Protein 4PYH (pdb70)

Foldseek 3Di:
DPDDFDPVVDKDWWPLDLQEIQIADHAALCVLVVCVVSFAAEEEEAEDPVLCVVNVGDVVRNQVSQVVDPQHHYFYDYFDPQALLSLLVRLLQSLLQVVVCCVVRPTHHYFYYHGSAENRLLNVLLNCVLPVPDFSVRSVVSVCVTDPHDNSVQSSLNSLLCLQQNWDKDKDKDKDADPPFPWKWKAWFRHGNVDTDTFDDPDVPRMTMDIDIDTADKTWMFMQTNNRTHEGPPAAWDDPDPVGDITGMDGDADDCPDPSNVQSVQSSPPGRDDDVVSSVSSVVSSVPHDHGD

GO terms:
  GO:0005982 starch metabolic process (P, IMP)
  GO:0005983 starch catabolic process (P, IDA)
  GO:0019203 carbohydrate phosphatase activity (F, IDA)
  GO:2001066 amylopectin binding (F, IDA)
  GO:0009507 chloroplast (C, IDA)
  GO:0030247 polysaccharide binding (F, IDA)
  GO:0005982 starch metabolic process (P, TAS)
  GO:0009507 chloroplast (C, HDA)
  GO:0009570 chloroplast stroma (C, HDA)
  GO:0005983 starch catabolic process (P, IMP)
  GO:0005515 protein binding (F, IPI)

InterPro domains:
  IPR000340 Dual specificity phosphatase, catalytic domain [PF00782] (150-235)
  IPR000387 Tyrosine-specific protein phosphatases domain [PS50056] (174-232)
  IPR013783 Immunoglobulin-like fold [G3DSA:2.60.40.10] (252-342)
  IPR014756 Immunoglobulin E-set [SSF81296] (256-337)
  IPR020422 Dual specificity protein phosphatase domain [PS50054] (97-254)
  IPR020422 Dual specificity protein phosphatase domain [SM00195] (97-243)
  IPR029021 Protein-tyrosine phosphatase-like [G3DSA:3.90.190.10] (90-370)
  IPR029021 Protein-tyrosine phosphatase-like [SSF52799] (95-239)
  IPR032640 AMP-activated protein kinase, glycogen-binding domain [PF16561] (265-340)
  IPR045204 Laforin-like, dual specificity phosphatase domain [cd14526] (96-243)
  IPR052832 Starch-Associated Glucan Phosphatase [PTHR46642] (12-377)

CATH classification: 3.90.190.10 (+1 more: 2.60.40.10)

Radius of gyration: 20.58 Å; Cα contacts (8 Å, |Δi|>4): 543; chains: 1; bounding box: 43×46×62 Å

Sequence (293 aa):
GSHMYRRHELGMNYNFIRPDLIVGSCLQTPEDVDKKLRKIGVKTIFCLQQDPDLEYFGVDISSSSIQAYAKKYSDIQHIRCCEIRDFDAFDLRMRLPAVVGTLYKAVKRNGGVTYVHSTAGMMGRAPAVALTYMFWVQGYKLMEAHKLLMSKRSCFPKLDAIRNATIDIILTGLKRKTVTLTLKDKGFSSRVEISGLDIGWGQRIPLTLDKGTGFWILKRELPEGQFEYKYIIDGEWTHNEAEPFIGPNKDGHTNNYAKVVDDPTSVDGTTRERLSSSEDPELLEEERSKLIQFLETCSEAE

Secondary structure (DSSP, 8-state):
------GGG---EEEEETTEEEE----STHHHHHHHHTTEEEEEE---HHHHHHHT--HHHHHHHHHT-SS-EEEE----TT-HHHHHHHHHHHHHHHHHHHHHH-SEEEEE-SSSSSHHHHHHHHHHHHTS---HHHHHHHHHHHS-----HHHHHHHHHHHHH---EEEEEEEEE-SS-S-EEEEETTTEEEEEEE-EE-TTT-EEEEEEEEESEEEEEEEEETTEEE--TTS-EE---TTS--EEEEEE-S-TTSHHHHHHHHHTSSS----HHHHHHHHHHHHHSPP--

Organism: Arabidopsis thaliana (NCBI:txid3702)

Nearest PDB structures (foldseek):
  4pyh-assembly1_A  TM=1.003E+00  e=7.373E-64  Arabidopsis thaliana
  3nme-assembly1_B  TM=9.948E-01  e=1.313E-59  Arabidopsis thaliana
  4kyq-assembly1_A  TM=9.523E-01  e=2.044E-18  Arabidopsis thaliana
  4kyr-assembly1_A  TM=9.583E-01  e=1.076E-17  Arabidopsis thaliana
  2nt2-assembly3_C  TM=7.469E-01  e=7.106E-07  Homo sapiens

B-factor: mean 24.51, std 11.03, range [6.22, 71.18]

Solvent-accessible surface area: 14653 Å² total; per-residue (Å²): 73,89,176,80,41,148,32,139,123,22,30,59,73,54,85,3,68,118,52,3,0,0,0,0,1,4,38,56,31,97,9,0,48,102,0,83,176,56,32,2,81,0,0,0,0,0,1,48,76,90,19,4,140,179,65,69,13,83,22,74,39,0,59,63,50,3,170,148,59,127,57,12,59,30,6,66,13,68,0,81,53,141,9,57,35,37,3,8,60,69,0,17,45,0,0,0,18,0,20,26,8,35,128,174,33,30,45,20,3,0,0,2,2,10,20,0,38,14,14,0,0,0,0,0,0,0,12,0,1,3,39,52,44,34,103,0,18,96,0,31,138,52,0,75,86,94,21,78,7,89,11,81,32,80,5,0,37,8,0,2,1,14,28,13,28,33,70,70,136,92,78,24,65,10,47,15,108,30,137,71,45,94,183,2,45,0,0,2,14,22,23,3,84,58,62,113,38,95,10,91,66,18,200,91,86,35,81,17,58,13,124,68,95,0,1,13,12,70,16,70,1,27,1,1,22,79,59,120,105,44,49,11,147,93,25,74,97,81,39,107,67,202,75,50,105,22,15,0,54,10,142,9,56,71,60,89,124,36,126,52,9,77,21,31,127,77,2,57,55,120,51,4,94,24,83,130,126,16,37,61,94,0,53,114,65,0,78,108,16,96,69,30,212

Structure (mmCIF, N/CA/C/O backbone):
data_4PYH
#
_entry.id   4PYH
#
_cell.length_a   33.475
_cell.length_b   77.893
_cell.length_c   117.213
_cell.angle_alpha   90.00
_cell.angle_beta   90.00
_cell.angle_gamma   90.00
#
_symmetry.space_group_name_H-M   'P 21 21 21'
#
loop_
_entity.id
_entity.type
_entity.pdbx_description
1 polymer 'Phosphoglucan phosphatase DSP4, chloroplastic'
2 branched alpha-D-glucopyranose-(1-4)-alpha-D-glucopyranose-(1-4)-alpha-D-glucopyranose-(1-4)-alpha-D-glucopyranose-(1-4)-alpha-D-glucopyranose-(1-4)-alpha-D-glucopyranose
3 non-polymer 'MAGNESIUM ION'
4 non-polymer 'PHOSPHATE ION'
5 non-polymer GLYCEROL
6 water water
#
loop_
_atom_site.group_PDB
_atom_site.id
_atom_site.type_symbol
_atom_site.label_atom_id
_atom_site.label_alt_id
_atom_site.label_comp_id
_atom_site.label_asym_id
_atom_site.label_entity_id
_atom_site.label_seq_id
_atom_site.pdbx_PDB_ins_code
_atom_site.Cartn_x
_atom_site.Cartn_y
_atom_site.Cartn_z
_atom_site.occupancy
_atom_site.B_iso_or_equiv
_atom_site.auth_seq_id
_atom_site.auth_comp_id
_atom_site.auth_asym_id
_atom_site.auth_atom_id
_atom_site.pdbx_PDB_model_num
ATOM 1 N N . GLY A 1 1 ? 20.466 -15.690 -6.285 1.00 50.79 86 GLY A N 1
ATOM 2 C CA . GLY A 1 1 ? 19.569 -16.732 -6.869 1.00 49.12 86 GLY A CA 1
ATOM 3 C C . GLY A 1 1 ? 18.113 -16.449 -6.593 1.00 48.15 86 GLY A C 1
ATOM 4 O O . GLY A 1 1 ? 17.761 -15.438 -5.980 1.00 43.55 86 GLY A O 1
ATOM 5 N N . SER A 1 2 ? 17.259 -17.351 -7.050 1.00 49.03 87 SER A N 1
ATOM 6 C CA . SER A 1 2 ? 15.841 -17.097 -7.052 1.00 50.70 87 SER A CA 1
ATOM 7 C C . SER A 1 2 ? 15.198 -17.379 -5.692 1.00 48.01 87 SER A C 1
ATOM 8 O O . SER A 1 2 ? 14.335 -16.612 -5.258 1.00 50.83 87 SER A O 1
ATOM 11 N N . HIS A 1 3 ? 15.608 -18.457 -5.017 1.00 42.78 88 HIS A N 1
ATOM 12 C CA . HIS A 1 3 ? 14.951 -18.864 -3.769 1.00 39.95 88 HIS A CA 1
ATOM 13 C C . HIS A 1 3 ? 15.995 -19.154 -2.701 1.00 35.48 88 HIS A C 1
ATOM 14 O O . HIS A 1 3 ? 16.480 -20.278 -2.557 1.00 35.14 88 HIS A O 1
ATOM 21 N N . MET A 1 4 ? 16.355 -18.120 -1.967 1.00 29.45 89 MET A N 1
ATOM 22 C CA . MET A 1 4 ? 17.431 -18.218 -0.995 1.00 28.90 89 MET A CA 1
ATOM 23 C C . MET A 1 4 ? 16.953 -18.202 0.449 1.00 25.88 89 MET A C 1
ATOM 24 O O . MET A 1 4 ? 17.734 -18.488 1.354 1.00 26.20 89 MET A O 1
ATOM 29 N N . TYR A 1 5 ? 15.691 -17.863 0.694 1.00 22.32 90 TYR A N 1
ATOM 30 C CA . TYR A 1 5 ? 15.237 -17.773 2.088 1.00 20.72 90 TYR A CA 1
ATOM 31 C C . TYR A 1 5 ? 14.872 -19.151 2.589 1.00 21.93 90 TYR A C 1
ATOM 32 O O . TYR A 1 5 ? 14.124 -19.870 1.934 1.00 22.28 90 TYR A O 1
ATOM 41 N N A ARG A 1 6 ? 15.390 -19.501 3.763 0.50 21.73 91 ARG A N 1
ATOM 42 N N B ARG A 1 6 ? 15.425 -19.528 3.742 0.50 21.90 91 ARG A N 1
ATOM 43 C CA A ARG A 1 6 ? 15.119 -20.794 4.383 0.50 22.95 91 ARG A CA 1
ATOM 44 C CA B ARG A 1 6 ? 15.118 -20.816 4.370 0.50 23.20 91 ARG A CA 1
ATOM 45 C C A ARG A 1 6 ? 14.526 -20.578 5.772 0.50 21.51 91 ARG A C 1
ATOM 46 C C B ARG A 1 6 ? 14.526 -20.580 5.764 0.50 21.65 91 ARG A C 1
ATOM 47 O O A ARG A 1 6 ? 15.240 -20.495 6.756 0.50 21.18 91 ARG A O 1
ATOM 48 O O B ARG A 1 6 ? 15.246 -20.487 6.743 0.50 21.31 91 ARG A O 1
ATOM 63 N N . HIS A 1 7 ? 13.206 -20.486 5.832 1.00 21.27 92 HIS A N 1
ATOM 64 C CA . HIS A 1 7 ? 12.511 -20.153 7.087 1.00 21.03 92 HIS A CA 1
ATOM 65 C C . HIS A 1 7 ? 12.851 -21.153 8.185 1.00 22.23 92 HIS A C 1
ATOM 66 O O . HIS A 1 7 ? 12.975 -20.792 9.357 1.00 21.94 92 HIS A O 1
ATOM 73 N N . GLU A 1 8 ? 12.995 -22.417 7.787 1.00 24.55 93 GLU A N 1
ATOM 74 C CA . GLU A 1 8 ? 13.254 -23.493 8.725 1.00 26.22 93 GLU A CA 1
ATOM 75 C C . GLU A 1 8 ? 14.585 -23.396 9.476 1.00 25.31 93 GLU A C 1
ATOM 76 O O . GLU A 1 8 ? 14.742 -24.054 10.503 1.00 28.44 93 GLU A O 1
ATOM 82 N N . LEU A 1 9 ? 15.523 -22.568 8.996 1.00 24.26 94 LEU A N 1
ATOM 83 C CA . LEU A 1 9 ? 16.784 -22.338 9.680 1.00 24.42 94 LEU A CA 1
ATOM 84 C C . LEU A 1 9 ? 16.689 -21.218 10.722 1.00 22.42 94 LEU A C 1
ATOM 85 O O . LEU A 1 9 ? 17.687 -20.896 11.368 1.00 23.70 94 LEU A O 1
ATOM 90 N N . GLY A 1 10 ? 15.489 -20.659 10.893 1.00 20.68 95 GLY A N 1
ATOM 91 C CA . GLY A 1 10 ? 15.227 -19.674 11.929 1.00 19.77 95 GLY A CA 1
ATOM 92 C C . GLY A 1 10 ? 15.667 -18.256 11.581 1.00 18.73 95 GLY A C 1
ATOM 93 O O . GLY A 1 10 ? 16.291 -18.006 10.533 1.00 18.56 95 GLY A O 1
ATOM 94 N N . MET A 1 11 ? 15.352 -17.338 12.493 1.00 17.42 96 MET A N 1
ATOM 95 C CA . MET A 1 11 ? 15.673 -15.914 12.318 1.00 16.20 96 MET A CA 1
ATOM 96 C C . MET A 1 11 ? 17.165 -15.741 12.092 1.00 16.66 96 MET A C 1
ATOM 97 O O . MET A 1 11 ? 17.991 -16.335 12.780 1.00 17.12 96 MET A O 1
ATOM 102 N N . ASN A 1 12 ? 17.521 -14.978 11.077 1.00 16.26 97 ASN A N 1
ATOM 103 C CA . ASN A 1 12 ? 18.931 -14.729 10.801 1.00 17.07 97 ASN A CA 1
ATOM 104 C C . ASN A 1 12 ? 19.117 -13.251 10.517 1.00 16.00 97 ASN A C 1
ATOM 105 O O . ASN A 1 12 ? 18.175 -12.575 10.122 1.00 14.72 97 ASN A O 1
ATOM 110 N N . TYR A 1 13 ? 20.320 -12.744 10.754 1.00 14.92 98 TYR A N 1
ATOM 111 C CA . TYR A 1 13 ? 20.555 -11.313 10.719 1.00 14.03 98 TYR A CA 1
ATOM 112 C C . TYR A 1 13 ? 22.031 -11.003 10.747 1.00 14.78 98 TYR A C 1
ATOM 113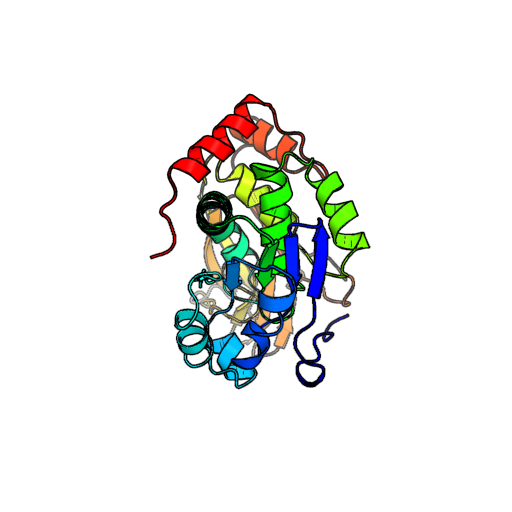 O O . TYR A 1 13 ? 22.852 -11.846 11.134 1.00 14.61 98 TYR A O 1
ATOM 122 N N . ASN A 1 14 ? 22.339 -9.780 10.352 1.00 14.26 99 ASN A N 1
ATOM 123 C CA . ASN A 1 14 ? 23.726 -9.260 10.389 1.00 14.91 99 ASN A CA 1
ATOM 124 C C . ASN A 1 14 ? 23.775 -7.829 10.907 1.00 14.82 99 ASN A C 1
ATOM 125 O O . ASN A 1 14 ? 22.929 -6.984 10.555 1.00 13.72 99 ASN A O 1
ATOM 130 N N . PHE A 1 15 ? 24.791 -7.557 11.727 1.00 15.39 100 PHE A N 1
ATOM 131 C CA . PHE A 1 15 ? 25.109 -6.193 12.099 1.00 15.96 100 PHE A CA 1
ATOM 132 C C . PHE A 1 15 ? 25.685 -5.484 10.893 1.00 16.41 100 PHE A C 1
ATOM 133 O O . PHE A 1 15 ? 26.695 -5.915 10.335 1.00 17.53 100 PHE A O 1
ATOM 141 N N . ILE A 1 16 ? 25.063 -4.385 10.489 1.00 15.71 101 ILE A N 1
ATOM 142 C CA . ILE A 1 16 ? 25.595 -3.544 9.403 1.00 16.81 101 ILE A CA 1
ATOM 143 C C . ILE A 1 16 ? 26.536 -2.523 10.034 1.00 17.56 101 ILE A C 1
ATOM 144 O O . ILE A 1 16 ? 27.592 -2.215 9.487 1.00 18.26 101 ILE A O 1
ATOM 149 N N . ARG A 1 17 ? 26.091 -2.002 11.172 1.00 18.22 102 ARG A N 1
ATOM 150 C CA . ARG A 1 17 ? 26.845 -1.155 12.094 1.00 19.34 102 ARG A CA 1
ATOM 151 C C . ARG A 1 17 ? 26.553 -1.732 13.473 1.00 19.10 102 ARG A C 1
ATOM 152 O O . ARG A 1 17 ? 25.579 -2.476 13.629 1.00 18.40 102 ARG A O 1
ATOM 160 N N . PRO A 1 18 ? 27.333 -1.358 14.504 1.00 20.45 103 PRO A N 1
ATOM 161 C CA . PRO A 1 18 ? 27.020 -1.831 15.867 1.00 20.19 103 PRO A CA 1
ATOM 162 C C . PRO A 1 18 ? 25.597 -1.490 16.349 1.00 19.11 103 PRO A C 1
ATOM 163 O O . PRO A 1 18 ? 25.023 -2.267 17.123 1.00 19.02 103 PRO A O 1
ATOM 167 N N . ASP A 1 19 ? 25.024 -0.403 15.835 1.00 17.99 104 ASP A N 1
ATOM 168 C CA . ASP A 1 19 ? 23.698 0.051 16.229 1.00 17.67 104 ASP A CA 1
ATOM 169 C C . ASP A 1 19 ? 22.582 -0.324 15.236 1.00 15.59 104 ASP A C 1
ATOM 170 O O . ASP A 1 19 ? 21.452 0.077 15.441 1.00 14.58 104 ASP A O 1
ATOM 175 N N . LEU A 1 20 ? 22.914 -1.060 14.178 1.00 14.12 105 LEU A N 1
ATOM 176 C CA . LEU A 1 20 ? 21.946 -1.313 13.104 1.00 13.38 105 LEU A CA 1
ATOM 177 C C . LEU A 1 20 ? 22.050 -2.714 12.554 1.00 12.39 105 LEU A C 1
ATOM 178 O O . LEU A 1 20 ? 23.064 -3.091 11.951 1.00 13.32 105 LEU A O 1
ATOM 183 N N . ILE A 1 21 ? 20.978 -3.485 12.750 1.00 11.79 106 ILE A N 1
ATOM 184 C CA . ILE A 1 21 ? 20.906 -4.857 12.269 1.00 11.28 106 ILE A CA 1
ATOM 185 C C . ILE A 1 21 ? 19.864 -4.924 11.156 1.00 11.03 106 ILE A C 1
ATOM 186 O O . ILE A 1 21 ? 18.777 -4.305 11.260 1.00 10.94 106 ILE A O 1
ATOM 191 N N . VAL A 1 22 ? 20.201 -5.682 10.117 1.00 10.75 107 VAL A N 1
ATOM 192 C CA . VAL A 1 22 ? 19.235 -6.076 9.066 1.00 10.27 107 VAL A CA 1
ATOM 193 C C . VAL A 1 22 ? 19.038 -7.587 9.212 1.00 10.61 107 VAL A C 1
ATOM 194 O O . VAL A 1 22 ? 20.016 -8.366 9.198 1.00 10.93 107 VAL A O 1
ATOM 198 N N . GLY A 1 23 ? 17.783 -7.999 9.332 1.00 10.35 108 GLY A N 1
ATOM 199 C CA . GLY A 1 23 ? 17.480 -9.403 9.551 1.00 11.00 108 GLY A CA 1
ATOM 200 C C . GLY A 1 23 ? 16.193 -9.908 8.925 1.00 10.70 108 GLY A C 1
ATOM 201 O O . GLY A 1 23 ? 15.408 -9.142 8.330 1.00 9.96 108 GLY A O 1
ATOM 202 N N . SER A 1 24 ? 16.004 -11.221 9.059 1.00 11.26 109 SER A N 1
ATOM 203 C CA . SER A 1 24 ? 14.781 -11.879 8.606 1.00 11.64 109 SER A CA 1
ATOM 204 C C . SER A 1 24 ? 13.746 -11.809 9.723 1.00 11.76 109 SER A C 1
ATOM 205 O O . SER A 1 24 ? 14.028 -11.322 10.844 1.00 11.49 109 SER A O 1
ATOM 208 N N . CYS A 1 25 ? 12.543 -12.296 9.431 1.00 11.95 110 CYS A N 1
ATOM 209 C CA . CYS A 1 25 ? 11.443 -12.124 10.373 1.00 12.98 110 CYS A CA 1
ATOM 210 C C . CYS A 1 25 ? 11.637 -12.868 11.683 1.00 13.59 110 CYS A C 1
ATOM 211 O O . CYS A 1 25 ? 12.253 -13.933 11.729 1.00 13.72 110 CYS A O 1
ATOM 214 N N . LEU A 1 26 ? 11.106 -12.285 12.751 1.00 14.31 111 LEU A N 1
ATOM 215 C CA . LEU A 1 26 ? 10.935 -13.033 13.985 1.00 15.37 111 LEU A CA 1
ATOM 216 C C . LEU A 1 26 ? 9.897 -14.115 13.721 1.00 16.70 111 LEU A C 1
ATOM 217 O O . LEU A 1 26 ? 8.927 -13.906 12.997 1.00 16.61 111 LEU A O 1
ATOM 222 N N . GLN A 1 27 ? 10.131 -15.295 14.292 1.00 17.95 112 GLN A N 1
ATOM 223 C CA . GLN A 1 27 ? 9.290 -16.465 14.003 1.00 19.36 112 GLN A CA 1
ATOM 224 C C . GLN A 1 27 ? 8.419 -16.851 15.176 1.00 21.38 112 GLN A C 1
ATOM 225 O O . GLN A 1 27 ? 7.358 -17.451 14.979 1.00 24.21 112 GLN A O 1
ATOM 231 N N . THR A 1 28 ? 8.874 -16.532 16.377 1.00 21.72 113 THR A N 1
ATOM 232 C CA . THR A 1 28 ? 8.189 -16.910 17.611 1.00 23.61 113 THR A CA 1
ATOM 233 C C . THR A 1 28 ? 8.370 -15.778 18.613 1.00 23.74 113 THR A C 1
ATOM 234 O O . THR A 1 28 ? 9.264 -14.955 18.470 1.00 22.33 113 THR A O 1
ATOM 238 N N . PRO A 1 29 ? 7.537 -15.740 19.659 1.00 24.02 114 PRO A N 1
ATOM 239 C CA . PRO A 1 29 ? 7.779 -14.816 20.762 1.00 24.08 114 PRO A CA 1
ATOM 240 C C . PRO A 1 29 ? 9.180 -14.936 21.370 1.00 23.66 114 PRO A C 1
ATOM 241 O O . PRO A 1 29 ? 9.754 -13.931 21.780 1.00 22.25 114 PRO A O 1
ATOM 245 N N . GLU A 1 30 ? 9.755 -16.137 21.408 1.00 23.93 115 GLU A N 1
ATOM 246 C CA . GLU A 1 30 ? 11.057 -16.301 22.015 1.00 24.35 115 GLU A CA 1
ATOM 247 C C . GLU A 1 30 ? 12.159 -15.566 21.239 1.00 21.75 115 GLU A C 1
ATOM 248 O O . GLU A 1 30 ? 13.203 -15.280 21.799 1.00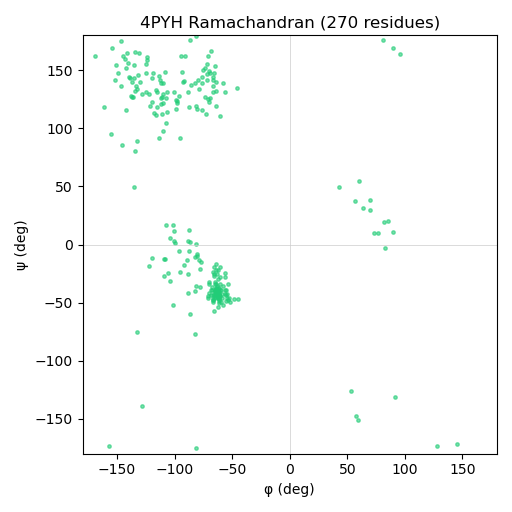 21.51 115 GLU A O 1
ATOM 254 N N . ASP A 1 31 ? 11.923 -15.235 19.971 1.00 20.01 116 ASP A N 1
ATOM 255 C CA . ASP A 1 31 ? 12.908 -14.468 19.201 1.00 18.60 116 ASP A CA 1
ATOM 256 C C . ASP A 1 31 ? 13.059 -13.052 19.744 1.00 17.78 116 ASP A C 1
ATOM 257 O O . ASP A 1 31 ? 14.113 -12.440 19.583 1.00 17.87 116 ASP A O 1
ATOM 262 N N . VAL A 1 32 ? 12.033 -12.549 20.435 1.00 18.07 117 VAL A N 1
ATOM 263 C CA . VAL A 1 32 ? 12.140 -11.256 21.130 1.00 17.85 117 VAL A CA 1
ATOM 264 C C . VAL A 1 32 ? 13.214 -11.350 22.226 1.00 19.47 117 VAL A C 1
ATOM 265 O O . VAL A 1 32 ? 14.005 -10.422 22.416 1.00 18.27 117 VAL A O 1
ATOM 269 N N . ASP A 1 33 ? 13.203 -12.450 22.973 1.00 21.10 118 ASP A N 1
ATOM 270 C CA . ASP A 1 33 ? 14.247 -12.697 23.986 1.00 22.85 118 ASP A CA 1
ATOM 271 C C . ASP A 1 33 ? 15.663 -12.668 23.378 1.00 21.74 118 ASP A C 1
ATOM 272 O O . ASP A 1 33 ? 16.577 -12.095 23.965 1.00 22.77 118 ASP A O 1
ATOM 277 N N A LYS A 1 34 ? 15.832 -13.275 22.204 0.50 20.62 119 LYS A N 1
ATOM 278 N N B LYS A 1 34 ? 15.841 -13.290 22.213 0.50 20.90 119 LYS A N 1
ATOM 279 C CA A LYS A 1 34 ? 17.134 -13.291 21.526 0.50 19.86 119 LYS A CA 1
ATOM 280 C CA B LYS A 1 34 ? 17.143 -13.266 21.536 0.50 20.25 119 LYS A CA 1
ATOM 281 C C A LYS A 1 34 ? 17.636 -11.874 21.194 0.50 19.05 119 LYS A C 1
ATOM 282 C C B LYS A 1 34 ? 17.613 -11.829 21.314 0.50 19.18 119 LYS A C 1
ATOM 283 O O A LYS A 1 34 ? 18.840 -11.584 21.274 0.50 18.87 119 LYS A O 1
ATOM 284 O O B LYS A 1 34 ? 18.759 -11.476 21.602 0.50 18.89 119 LYS A O 1
ATOM 295 N N . LEU A 1 35 ? 16.716 -10.994 20.798 1.00 17.93 120 LEU A N 1
ATOM 296 C CA . LEU A 1 35 ? 17.088 -9.633 20.441 1.00 17.27 120 LEU A CA 1
ATOM 297 C C . LEU A 1 35 ? 17.339 -8.763 21.678 1.00 17.82 120 LEU A C 1
ATOM 298 O O . LEU A 1 35 ? 18.242 -7.932 21.688 1.00 17.48 120 LEU A O 1
ATOM 303 N N . ARG A 1 36 ? 16.573 -8.969 22.740 1.00 19.48 121 ARG A N 1
ATOM 304 C CA . ARG A 1 36 ? 16.805 -8.222 23.965 1.00 20.37 121 ARG A CA 1
ATOM 305 C C . ARG A 1 36 ? 18.189 -8.496 24.495 1.00 21.52 121 ARG A C 1
ATOM 306 O O . ARG A 1 36 ? 18.844 -7.587 24.976 1.00 21.83 121 ARG A O 1
ATOM 314 N N . LYS A 1 37 ? 18.622 -9.748 24.399 1.00 22.72 122 LYS A N 1
ATOM 315 C CA . LYS A 1 37 ? 19.943 -10.175 24.869 1.00 24.68 122 LYS A CA 1
ATOM 316 C C . LYS A 1 37 ? 21.111 -9.476 24.168 1.00 23.82 122 LYS A C 1
ATOM 317 O O . LYS A 1 37 ? 22.165 -9.328 24.777 1.00 25.25 122 LYS A O 1
ATOM 323 N N . ILE A 1 38 ? 20.931 -9.032 22.914 1.00 21.70 123 ILE A N 1
ATOM 324 C CA . ILE A 1 38 ? 21.969 -8.270 22.191 1.00 20.25 123 ILE A CA 1
ATOM 325 C C . ILE A 1 38 ? 21.715 -6.750 22.154 1.00 18.78 123 ILE A C 1
ATOM 326 O O . ILE A 1 38 ? 22.310 -6.016 21.358 1.00 20.05 123 ILE A O 1
ATOM 331 N N . GLY A 1 39 ? 20.848 -6.280 23.027 1.00 17.91 124 GLY A N 1
ATOM 332 C CA . GLY A 1 39 ? 20.670 -4.848 23.217 1.00 17.35 124 GLY A CA 1
ATOM 333 C C . GLY A 1 39 ? 19.775 -4.158 22.213 1.00 16.47 124 GLY A C 1
ATOM 334 O O . GLY A 1 39 ? 19.842 -2.938 22.076 1.00 15.77 124 GLY A O 1
ATOM 335 N N . VAL A 1 40 ? 18.935 -4.936 21.519 1.00 15.46 125 VAL A N 1
ATOM 336 C CA . VAL A 1 40 ? 17.953 -4.365 20.601 1.00 14.56 125 VAL A CA 1
ATOM 337 C C . VAL A 1 40 ? 16.856 -3.649 21.398 1.00 14.99 125 VAL A C 1
ATOM 338 O O . VAL A 1 40 ? 16.238 -4.236 22.333 1.00 16.10 125 VAL A O 1
ATOM 342 N N . LYS A 1 41 ? 16.639 -2.384 21.084 1.00 14.47 126 LYS A N 1
ATOM 343 C CA . LYS A 1 41 ? 15.586 -1.625 21.711 1.00 15.53 126 LYS A CA 1
ATOM 344 C C . LYS A 1 41 ? 14.411 -1.305 20.797 1.00 14.54 126 LYS A C 1
ATOM 345 O O . LYS A 1 41 ? 13.351 -0.898 21.278 1.00 14.68 126 LYS A O 1
ATOM 351 N N . THR A 1 42 ? 14.587 -1.528 19.493 1.00 13.82 127 THR A N 1
ATOM 352 C CA . THR A 1 42 ? 13.492 -1.373 18.508 1.00 13.65 127 THR A CA 1
ATOM 353 C C . THR A 1 42 ? 13.486 -2.531 17.528 1.00 12.47 127 THR A C 1
ATOM 354 O O . THR A 1 42 ? 14.521 -2.848 16.937 1.00 11.53 127 THR A O 1
ATOM 358 N N . ILE A 1 43 ? 12.326 -3.170 17.394 1.00 11.91 128 ILE A N 1
ATOM 359 C CA . ILE A 1 43 ? 12.096 -4.168 16.344 1.00 12.08 128 ILE A CA 1
ATOM 360 C C . ILE A 1 43 ? 11.187 -3.522 15.325 1.00 11.68 128 ILE A C 1
ATOM 361 O O . ILE A 1 43 ? 10.037 -3.220 15.622 1.00 12.50 128 ILE A O 1
ATOM 366 N N . PHE A 1 44 ? 11.723 -3.308 14.123 1.00 11.15 129 PHE A N 1
ATOM 367 C CA . PHE A 1 44 ? 11.075 -2.556 13.067 1.00 10.97 129 PHE A CA 1
ATOM 368 C C . PHE A 1 44 ? 10.679 -3.514 11.950 1.00 10.89 129 PHE A C 1
ATOM 369 O O . PHE A 1 44 ? 11.504 -3.901 11.132 1.00 10.25 129 PHE A O 1
ATOM 377 N N . CYS A 1 45 ? 9.414 -3.921 11.974 1.00 10.77 130 CYS A N 1
ATOM 378 C CA . CYS A 1 45 ? 8.879 -4.996 11.141 1.00 11.18 130 CYS A CA 1
ATOM 379 C C . CYS A 1 45 ? 8.179 -4.439 9.895 1.00 10.77 130 CYS A C 1
ATOM 380 O O . CYS A 1 45 ? 7.223 -3.663 10.002 1.00 11.49 130 CYS A O 1
ATOM 383 N N . LEU A 1 46 ? 8.634 -4.843 8.717 1.00 9.57 131 LEU A N 1
ATOM 384 C CA . LEU A 1 46 ? 8.094 -4.346 7.445 1.00 9.61 131 LEU A CA 1
ATOM 385 C C . LEU A 1 46 ? 7.091 -5.258 6.762 1.00 10.09 131 LEU A C 1
ATOM 386 O O . LEU A 1 46 ? 6.622 -4.943 5.648 1.00 11.20 131 LEU A O 1
ATOM 391 N N . GLN A 1 47 ? 6.790 -6.394 7.389 1.00 10.91 132 GLN A N 1
ATOM 392 C CA . GLN A 1 47 ? 5.955 -7.404 6.742 1.00 11.67 132 GLN A CA 1
ATOM 393 C C . GLN A 1 47 ? 4.478 -7.052 6.696 1.00 12.52 132 GLN A C 1
ATOM 394 O O . GLN A 1 47 ? 3.946 -6.397 7.581 1.00 12.90 132 GLN A O 1
ATOM 400 N N . GLN A 1 48 ? 3.829 -7.550 5.654 1.00 13.66 133 GLN A N 1
ATOM 401 C CA . GLN A 1 48 ? 2.373 -7.550 5.577 1.00 14.47 133 GLN A CA 1
ATOM 402 C C . GLN A 1 48 ? 1.814 -8.881 6.072 1.00 15.34 133 GLN A C 1
ATOM 403 O O . GLN A 1 48 ? 2.504 -9.896 6.132 1.00 14.24 133 GLN A O 1
ATOM 409 N N . ASP A 1 49 ? 0.521 -8.877 6.394 1.00 16.97 134 ASP A N 1
ATOM 410 C CA . ASP A 1 49 ? -0.098 -10.087 6.896 1.00 18.97 134 ASP A CA 1
ATOM 411 C C . ASP A 1 49 ? 0.080 -11.307 5.964 1.00 19.13 134 ASP A C 1
ATOM 412 O O . ASP A 1 49 ? 0.33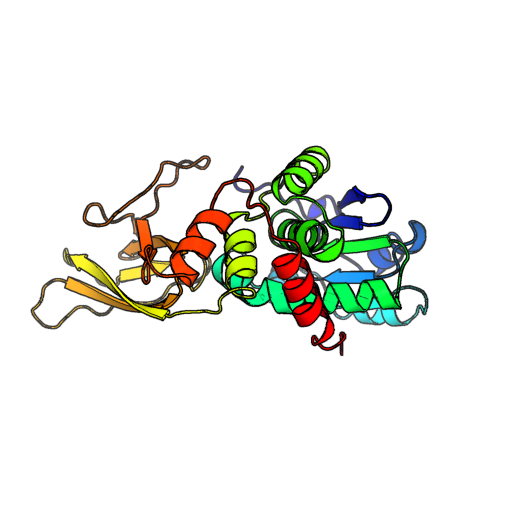5 -12.386 6.471 1.00 21.05 134 ASP A O 1
ATOM 417 N N . PRO A 1 50 ? -0.070 -11.161 4.627 1.00 18.36 135 PRO A N 1
ATOM 418 C CA . PRO A 1 50 ? 0.128 -12.388 3.844 1.00 19.29 135 PRO A CA 1
ATOM 419 C C . PRO A 1 50 ? 1.542 -12.990 3.944 1.00 18.38 135 PRO A C 1
ATOM 420 O O . PRO A 1 50 ? 1.710 -14.222 3.822 1.00 18.85 135 PRO A O 1
ATOM 424 N N . ASP A 1 51 ? 2.548 -12.146 4.161 1.00 17.13 136 ASP A N 1
ATOM 425 C CA . ASP A 1 51 ? 3.926 -12.662 4.322 1.00 17.19 136 ASP A CA 1
ATOM 426 C C . ASP A 1 51 ? 4.024 -13.556 5.554 1.00 17.77 136 ASP A C 1
ATOM 427 O O . ASP A 1 51 ? 4.711 -14.570 5.565 1.00 18.50 136 ASP A O 1
ATOM 432 N N . LEU A 1 52 ? 3.360 -13.126 6.619 1.00 17.26 137 LEU A N 1
ATOM 433 C CA . LEU A 1 52 ? 3.357 -13.829 7.886 1.00 18.76 137 LEU A CA 1
ATOM 434 C C . LEU A 1 52 ? 2.540 -15.124 7.770 1.00 20.52 137 LEU A C 1
ATOM 435 O O . LEU A 1 52 ? 2.986 -16.186 8.215 1.00 21.97 137 LEU A O 1
ATOM 440 N N . GLU A 1 53 ? 1.377 -15.027 7.132 1.00 22.27 138 GLU A N 1
ATOM 441 C CA . GLU A 1 53 ? 0.505 -16.186 6.947 1.00 25.36 138 GLU A CA 1
ATOM 442 C C . GLU A 1 53 ? 1.134 -17.243 6.065 1.00 25.16 138 GLU A C 1
ATOM 443 O O . GLU A 1 53 ? 0.937 -18.442 6.289 1.00 25.90 138 GLU A O 1
ATOM 449 N N . TYR A 1 54 ? 1.949 -16.821 5.106 1.00 22.48 139 TYR A N 1
ATOM 450 C CA . TYR A 1 54 ? 2.637 -17.775 4.234 1.00 23.22 139 TYR A CA 1
ATOM 451 C C . TYR A 1 54 ? 3.558 -18.693 5.035 1.00 23.83 139 TYR A C 1
ATOM 452 O O . TYR A 1 54 ? 3.690 -19.876 4.726 1.00 24.24 139 TYR A O 1
ATOM 461 N N . PHE A 1 55 ? 4.212 -18.146 6.056 1.00 22.57 140 PHE A N 1
ATOM 462 C CA . PHE A 1 55 ? 5.182 -18.920 6.849 1.00 23.70 140 PHE A CA 1
ATOM 463 C C . PHE A 1 55 ? 4.662 -19.366 8.219 1.00 25.63 140 PHE A C 1
ATOM 464 O O . PHE A 1 55 ? 5.400 -19.936 9.008 1.00 29.06 140 PHE A O 1
ATOM 472 N N . GLY A 1 56 ? 3.390 -19.117 8.479 1.00 25.50 141 GLY A N 1
ATOM 473 C CA . GLY A 1 56 ? 2.738 -19.531 9.706 1.00 27.38 141 GLY A CA 1
ATOM 474 C C . GLY A 1 56 ? 3.192 -18.803 10.958 1.00 26.81 141 GLY A C 1
ATOM 475 O O . GLY A 1 56 ? 3.114 -19.359 12.062 1.00 31.51 141 GLY A O 1
ATOM 476 N N . VAL A 1 57 ? 3.616 -17.547 10.807 1.00 24.89 142 VAL A N 1
ATOM 477 C CA . VAL A 1 57 ? 4.056 -16.750 11.936 1.00 22.77 142 VAL A CA 1
ATOM 478 C C . VAL A 1 57 ? 2.866 -16.018 12.541 1.00 23.41 142 VAL A C 1
ATOM 479 O O . VAL A 1 57 ? 2.102 -15.368 11.829 1.00 24.25 142 VAL A O 1
ATOM 483 N N . ASP A 1 58 ? 2.748 -16.117 13.858 1.00 23.33 143 ASP A N 1
ATOM 484 C CA . ASP A 1 58 ? 1.701 -15.430 14.628 1.00 24.74 143 ASP A CA 1
ATOM 485 C C . ASP A 1 58 ? 2.234 -14.102 15.170 1.00 23.23 143 ASP A C 1
ATOM 486 O O . ASP A 1 58 ? 2.818 -14.034 16.274 1.00 21.82 143 ASP A O 1
ATOM 491 N N . ILE A 1 59 ? 2.034 -13.044 14.382 1.00 21.68 144 ILE A N 1
ATOM 492 C CA . ILE A 1 59 ? 2.554 -11.718 14.737 1.00 21.69 144 ILE A CA 1
ATOM 493 C C . ILE A 1 59 ? 1.908 -11.177 16.016 1.00 22.36 144 ILE A C 1
ATOM 494 O O . ILE A 1 59 ? 2.563 -10.483 16.795 1.00 21.35 144 ILE A O 1
ATOM 499 N N A SER A 1 60 ? 0.658 -11.538 16.282 0.50 22.51 145 SER A N 1
ATOM 500 N N B SER A 1 60 ? 0.623 -11.465 16.198 0.50 23.13 145 SER A N 1
ATOM 501 C CA A SER A 1 60 ? 0.006 -11.093 17.516 0.50 23.43 145 SER A CA 1
ATOM 502 C CA B SER A 1 60 ? -0.097 -10.972 17.357 0.50 24.72 145 SER A CA 1
ATOM 503 C C A SER A 1 60 ? 0.675 -11.633 18.782 0.50 23.00 145 SER A C 1
ATOM 504 C C B SER A 1 60 ? 0.571 -11.418 18.650 0.50 24.32 145 SER A C 1
ATOM 505 O O A SER A 1 60 ? 0.798 -10.924 19.789 0.50 22.41 145 SER A O 1
ATOM 506 O O B SER A 1 60 ? 0.660 -10.653 19.613 0.50 23.98 145 SER A O 1
ATOM 511 N N A SER A 1 61 ? 1.108 -12.888 18.744 0.50 22.90 146 SER A N 1
ATOM 512 N N B SER A 1 61 ? 1.047 -12.661 18.663 0.50 24.67 146 SER A N 1
ATOM 513 C CA A SER A 1 61 ? 1.774 -13.462 19.905 0.50 23.13 146 SER A CA 1
ATOM 514 C CA B SER A 1 61 ? 1.654 -13.235 19.858 0.50 25.12 146 SER A CA 1
ATOM 515 C C A SER A 1 61 ? 3.101 -12.756 20.125 0.50 22.21 146 SER A C 1
ATOM 516 C C B SER A 1 61 ? 3.051 -12.691 20.110 0.50 23.34 146 SER A C 1
ATOM 517 O O A SER A 1 61 ? 3.498 -12.548 21.261 0.50 22.37 146 SER A O 1
ATOM 518 O O B SER A 1 61 ? 3.460 -12.561 21.253 0.50 23.33 146 SER A O 1
ATOM 523 N N . ILE A 1 62 ? 3.775 -12.375 19.034 1.00 21.34 147 ILE A N 1
ATOM 524 C CA . ILE A 1 62 ? 5.057 -11.666 19.132 1.00 20.19 147 ILE A CA 1
ATOM 525 C C . ILE A 1 62 ? 4.838 -10.261 19.707 1.00 19.63 147 ILE A C 1
ATOM 526 O O . ILE A 1 62 ? 5.577 -9.838 20.606 1.00 19.30 147 ILE A O 1
ATOM 531 N N . GLN A 1 63 ? 3.845 -9.539 19.194 1.00 19.68 148 GLN A N 1
ATOM 532 C CA . GLN A 1 63 ? 3.526 -8.205 19.704 1.00 20.58 148 GLN A CA 1
ATOM 533 C C . GLN A 1 63 ? 3.137 -8.246 21.190 1.00 22.00 148 GLN A C 1
ATOM 534 O O . GLN A 1 63 ? 3.621 -7.447 22.006 1.00 22.05 148 GLN A O 1
ATOM 540 N N . ALA A 1 64 ? 2.304 -9.214 21.557 1.00 22.88 149 ALA A N 1
ATOM 541 C CA . ALA A 1 64 ? 1.877 -9.309 22.956 1.00 24.78 149 ALA A CA 1
ATOM 542 C C . ALA A 1 64 ? 3.055 -9.617 23.874 1.00 24.95 149 ALA A C 1
ATOM 543 O O . ALA A 1 64 ? 3.190 -9.030 24.957 1.00 26.60 149 ALA A O 1
ATOM 545 N N . TYR A 1 65 ? 3.962 -10.469 23.410 1.00 24.67 150 TYR A N 1
ATOM 546 C CA . TYR A 1 65 ? 5.116 -10.826 24.207 1.00 25.52 150 TYR A CA 1
ATOM 547 C C . TYR A 1 65 ? 6.033 -9.641 24.399 1.00 24.03 150 TYR A C 1
ATOM 548 O O . TYR A 1 65 ? 6.482 -9.373 25.518 1.00 24.17 150 TYR A O 1
ATOM 557 N N . ALA A 1 66 ? 6.272 -8.889 23.324 1.00 22.92 151 ALA A N 1
ATOM 558 C CA . ALA A 1 66 ? 7.150 -7.736 23.395 1.00 22.89 151 ALA A CA 1
ATOM 559 C C . ALA A 1 66 ? 6.612 -6.668 24.343 1.00 24.42 151 ALA A C 1
ATOM 560 O O . ALA A 1 66 ? 7.390 -6.044 25.059 1.00 23.69 151 ALA A O 1
ATOM 562 N N . LYS A 1 67 ? 5.292 -6.501 24.382 1.00 26.79 152 LYS A N 1
ATOM 563 C CA . LYS A 1 67 ? 4.657 -5.568 25.323 1.00 29.34 152 LYS A CA 1
ATOM 564 C C . LYS A 1 67 ? 4.887 -5.842 26.813 1.00 29.88 152 LYS A C 1
ATOM 565 O O . LYS A 1 67 ? 4.715 -4.936 27.638 1.00 31.83 152 LYS A O 1
ATOM 571 N N . LYS A 1 68 ? 5.271 -7.064 27.161 1.00 30.31 153 LYS A N 1
ATOM 572 C CA . LYS A 1 68 ? 5.658 -7.381 28.531 1.00 32.55 153 LYS A CA 1
ATOM 573 C C . LYS A 1 68 ? 6.875 -6.596 29.008 1.00 31.70 153 LYS A C 1
ATOM 574 O O . LYS A 1 68 ? 7.078 -6.459 30.211 1.00 33.24 153 LYS A O 1
ATOM 580 N N . TYR A 1 69 ? 7.683 -6.093 28.074 1.00 28.31 154 TYR A N 1
ATOM 581 C CA . TYR A 1 69 ? 8.978 -5.494 28.407 1.00 27.88 154 TYR A CA 1
ATOM 582 C C . TYR A 1 69 ? 8.963 -4.012 28.117 1.00 27.63 154 TYR A C 1
ATOM 583 O O . TYR A 1 69 ? 8.359 -3.578 27.153 1.00 29.27 154 TYR A O 1
ATOM 592 N N . SER A 1 70 ? 9.652 -3.237 28.943 1.00 26.44 155 SER A N 1
ATOM 593 C CA . SER A 1 70 ? 9.717 -1.804 28.736 1.00 26.07 155 SER A CA 1
ATOM 594 C C . SER A 1 70 ? 10.982 -1.357 27.969 1.00 24.39 155 SER A C 1
ATOM 595 O O . SER A 1 70 ? 11.112 -0.167 27.623 1.00 23.93 155 SER A O 1
ATOM 598 N N . ASP A 1 71 ? 11.902 -2.289 27.703 1.00 23.39 156 ASP A N 1
ATOM 599 C CA . ASP A 1 71 ? 13.208 -1.958 27.106 1.00 22.15 156 ASP A CA 1
ATOM 600 C C . ASP A 1 71 ? 13.319 -2.393 25.636 1.00 20.80 156 ASP A C 1
ATOM 601 O O . ASP A 1 71 ? 14.410 -2.444 25.069 1.00 20.22 156 ASP A O 1
ATOM 606 N N . ILE A 1 72 ? 12.184 -2.670 25.021 1.00 20.24 157 ILE A N 1
ATOM 607 C CA . ILE A 1 72 ? 12.152 -3.011 23.599 1.00 19.76 157 ILE A CA 1
ATOM 608 C C . ILE A 1 72 ? 10.773 -2.576 23.104 1.00 20.29 157 ILE A C 1
ATOM 609 O O . ILE A 1 72 ? 9.797 -2.616 23.882 1.00 22.57 157 ILE A O 1
ATOM 614 N N . GLN A 1 73 ? 10.718 -2.033 21.892 1.00 16.50 158 GLN A N 1
ATOM 615 C CA . GLN A 1 73 ? 9.473 -1.669 21.255 1.00 16.20 158 GLN A CA 1
ATOM 616 C C . GLN A 1 73 ? 9.364 -2.406 19.917 1.00 15.12 158 GLN A C 1
ATOM 617 O O . GLN A 1 73 ? 10.274 -2.351 19.106 1.00 15.05 158 GLN A O 1
ATOM 623 N N . HIS A 1 74 ? 8.232 -3.058 19.687 1.00 15.14 159 HIS A N 1
ATOM 624 C CA . HIS A 1 74 ? 7.903 -3.643 18.376 1.00 14.40 159 HIS A CA 1
ATOM 625 C C . HIS A 1 74 ? 7.035 -2.683 17.571 1.00 14.45 159 HIS A C 1
ATOM 626 O O . HIS A 1 74 ? 6.024 -2.189 18.058 1.00 15.15 159 HIS A O 1
ATOM 633 N N . ILE A 1 75 ? 7.436 -2.392 16.347 1.00 14.18 160 ILE A N 1
ATOM 634 C CA . ILE A 1 75 ? 6.735 -1.455 15.460 1.00 14.61 160 ILE A CA 1
ATOM 635 C C . ILE A 1 75 ? 6.490 -2.150 14.126 1.00 14.65 160 ILE A C 1
ATOM 636 O O . ILE A 1 75 ? 7.429 -2.718 13.544 1.00 13.65 160 ILE A O 1
ATOM 641 N N . ARG A 1 76 ? 5.242 -2.100 13.664 1.00 15.52 161 ARG A N 1
ATOM 642 C CA . ARG A 1 76 ? 4.868 -2.482 12.297 1.00 15.27 161 ARG A CA 1
ATOM 643 C C . ARG A 1 76 ? 4.735 -1.266 11.366 1.00 15.25 161 ARG A C 1
ATOM 644 O O . ARG A 1 76 ? 3.972 -0.323 11.642 1.00 15.36 161 ARG A O 1
ATOM 652 N N . CYS A 1 77 ? 5.508 -1.305 10.278 1.00 14.76 162 CYS A N 1
ATOM 653 C CA A CYS A 1 77 ? 5.433 -0.319 9.222 0.50 14.90 162 CYS A CA 1
ATOM 654 C CA B CYS A 1 77 ? 5.452 -0.315 9.184 0.50 15.13 162 CYS A CA 1
ATOM 655 C C . CYS A 1 77 ? 5.442 -1.095 7.908 1.00 14.49 162 CYS A C 1
ATOM 656 O O . CYS A 1 77 ? 6.500 -1.480 7.411 1.00 13.31 162 CYS A O 1
ATOM 661 N N . GLU A 1 78 ? 4.265 -1.325 7.354 1.00 13.71 163 GLU A N 1
ATOM 662 C CA . GLU A 1 78 ? 4.111 -2.350 6.310 1.00 13.37 163 GLU A CA 1
ATOM 663 C C . GLU A 1 78 ? 4.500 -1.884 4.905 1.00 11.92 163 GLU A C 1
ATOM 664 O O . GLU A 1 78 ? 4.213 -0.756 4.507 1.00 12.25 163 GLU A O 1
ATOM 670 N N . ILE A 1 79 ? 5.184 -2.758 4.171 1.00 10.56 164 ILE A N 1
ATOM 671 C CA . ILE A 1 79 ? 5.485 -2.556 2.739 1.00 10.55 164 ILE A CA 1
ATOM 672 C C . ILE A 1 79 ? 5.183 -3.849 1.967 1.00 10.69 164 ILE A C 1
ATOM 673 O O . ILE A 1 79 ? 5.553 -4.936 2.409 1.00 10.34 164 ILE A O 1
ATOM 678 N N . ARG A 1 80 ? 4.537 -3.741 0.806 1.00 11.43 165 ARG A N 1
ATOM 679 C CA . ARG A 1 80 ? 4.237 -4.938 0.023 1.00 12.46 165 ARG A CA 1
ATOM 680 C C . ARG A 1 80 ? 5.512 -5.594 -0.514 1.00 12.05 165 ARG A C 1
ATOM 681 O O . ARG A 1 80 ? 6.401 -4.924 -1.047 1.00 12.24 165 ARG A O 1
ATOM 689 N N . ASP A 1 81 ? 5.565 -6.915 -0.415 1.00 12.41 166 ASP A N 1
ATOM 690 C CA . ASP A 1 81 ? 6.682 -7.670 -0.991 1.00 12.96 166 ASP A CA 1
ATOM 691 C C . ASP A 1 81 ? 6.631 -7.719 -2.536 1.00 13.49 166 ASP A C 1
ATOM 692 O O . ASP A 1 81 ? 5.568 -7.574 -3.166 1.00 13.44 166 ASP A O 1
ATOM 697 N N . PHE A 1 82 ? 7.795 -7.905 -3.140 1.00 14.15 167 PHE A N 1
ATOM 698 C CA . PHE A 1 82 ? 7.925 -8.060 -4.597 1.00 16.16 167 PHE A CA 1
ATOM 699 C C . PHE A 1 82 ? 7.328 -6.881 -5.384 1.00 14.83 167 PHE A C 1
ATOM 700 O O . PHE A 1 82 ? 6.784 -7.022 -6.494 1.00 16.67 167 PHE A O 1
ATOM 708 N N . ASP A 1 83 ? 7.503 -5.692 -4.822 1.00 13.44 168 ASP A N 1
ATOM 709 C CA . ASP A 1 83 ? 6.843 -4.491 -5.341 1.00 12.88 168 ASP A CA 1
ATOM 710 C C . ASP A 1 83 ? 7.737 -3.256 -5.171 1.00 11.73 168 ASP A C 1
ATOM 711 O O . ASP A 1 83 ? 7.629 -2.531 -4.197 1.00 11.65 168 ASP A O 1
ATOM 716 N N . ALA A 1 84 ? 8.625 -3.037 -6.133 1.00 11.90 169 ALA A N 1
ATOM 717 C CA . ALA A 1 84 ? 9.602 -1.953 -6.007 1.00 12.12 169 ALA A CA 1
ATOM 718 C C . ALA A 1 84 ? 8.887 -0.618 -6.017 1.00 11.62 169 ALA A C 1
ATOM 719 O O . ALA A 1 84 ? 9.384 0.359 -5.472 1.00 11.42 169 ALA A O 1
ATOM 721 N N . PHE A 1 85 ? 7.711 -0.558 -6.630 1.00 11.53 170 PHE A N 1
ATOM 722 C CA . PHE A 1 85 ? 6.975 0.711 -6.654 1.00 12.23 170 PHE A CA 1
ATOM 723 C C . PHE A 1 85 ? 6.406 1.070 -5.293 1.00 11.70 170 PHE A C 1
ATOM 724 O O . PHE A 1 85 ? 6.540 2.208 -4.824 1.00 11.58 170 PHE A O 1
ATOM 732 N N . ASP A 1 86 ? 5.788 0.091 -4.634 1.00 11.45 171 ASP A N 1
ATOM 733 C CA . ASP A 1 86 ? 5.290 0.314 -3.280 1.00 11.80 171 ASP A CA 1
ATOM 734 C C . ASP A 1 86 ? 6.444 0.705 -2.374 1.00 11.19 171 ASP A C 1
ATOM 735 O O . ASP A 1 86 ? 6.303 1.571 -1.542 1.00 11.30 171 ASP A O 1
ATOM 740 N N . LEU A 1 87 ? 7.592 0.065 -2.565 1.00 10.11 172 LEU A N 1
ATOM 741 C CA . LEU A 1 87 ? 8.780 0.441 -1.790 1.00 9.76 172 LEU A CA 1
ATOM 742 C C . LEU A 1 87 ? 9.174 1.881 -2.015 1.00 9.70 172 LEU A C 1
ATOM 743 O O . LEU A 1 87 ? 9.387 2.608 -1.055 1.00 9.87 172 LEU A O 1
ATOM 748 N N . ARG A 1 88 ? 9.280 2.306 -3.266 1.00 9.69 173 ARG A N 1
ATOM 749 C CA . ARG A 1 88 ? 9.572 3.708 -3.551 1.00 10.50 173 ARG A CA 1
ATOM 750 C C . ARG A 1 88 ? 8.568 4.646 -2.864 1.00 11.21 173 ARG A C 1
ATOM 751 O O . ARG A 1 88 ? 8.931 5.651 -2.261 1.00 11.04 173 ARG A O 1
ATOM 759 N N . MET A 1 89 ? 7.287 4.319 -2.960 1.00 11.58 174 MET A N 1
ATOM 760 C CA . MET A 1 89 ? 6.249 5.193 -2.425 1.00 13.57 174 MET A CA 1
ATOM 761 C C . MET A 1 89 ? 6.240 5.229 -0.905 1.00 12.35 174 MET A C 1
ATOM 762 O O . MET A 1 89 ? 5.891 6.248 -0.332 1.00 13.40 174 MET A O 1
ATOM 767 N N . ARG A 1 90 ? 6.600 4.127 -0.268 1.00 11.17 175 ARG A N 1
ATOM 768 C CA . ARG A 1 90 ? 6.560 4.033 1.181 1.00 10.69 175 ARG A CA 1
ATOM 769 C C . ARG A 1 90 ? 7.831 4.496 1.890 1.00 10.24 175 ARG A C 1
ATOM 770 O O . ARG A 1 90 ? 7.769 4.844 3.055 1.00 9.77 175 ARG A O 1
ATOM 778 N N . LEU A 1 91 ? 8.968 4.442 1.202 1.00 9.90 176 LEU A N 1
ATOM 779 C CA . LEU A 1 91 ? 10.235 4.737 1.851 1.00 10.17 176 LEU A CA 1
ATOM 780 C C . LEU A 1 91 ? 10.234 6.032 2.685 1.00 10.51 176 LEU A C 1
ATOM 781 O O . LEU A 1 91 ? 10.702 6.033 3.835 1.00 11.05 176 LEU A O 1
ATOM 786 N N . PRO A 1 92 ? 9.717 7.130 2.145 1.00 11.22 177 PRO A N 1
ATOM 787 C CA . PRO A 1 92 ? 9.780 8.371 2.919 1.00 12.11 177 PRO A CA 1
ATOM 788 C C . PRO A 1 92 ? 9.087 8.265 4.294 1.00 12.50 177 PRO A C 1
ATOM 789 O O . PRO A 1 92 ? 9.719 8.546 5.332 1.00 12.99 177 PRO A O 1
ATOM 793 N N . ALA A 1 93 ? 7.847 7.820 4.305 1.00 12.50 178 ALA A N 1
ATOM 794 C CA . ALA A 1 93 ? 7.091 7.669 5.554 1.00 12.88 178 ALA A CA 1
ATOM 795 C C . ALA A 1 93 ? 7.714 6.626 6.485 1.00 12.18 178 ALA A C 1
ATOM 796 O O . ALA A 1 93 ? 7.785 6.824 7.706 1.00 12.80 178 ALA A O 1
ATOM 798 N N . VAL A 1 94 ? 8.169 5.525 5.912 1.00 10.80 179 VAL A N 1
ATOM 799 C CA . VAL A 1 94 ? 8.711 4.412 6.702 1.00 10.82 179 VAL A CA 1
ATOM 800 C C . VAL A 1 94 ? 10.008 4.856 7.389 1.00 10.14 179 VAL A C 1
ATOM 801 O O . VAL A 1 94 ? 10.213 4.654 8.578 1.00 10.75 179 VAL A O 1
ATOM 805 N N . VAL A 1 95 ? 10.894 5.473 6.622 1.00 10.24 180 VAL A N 1
ATOM 806 C CA . VAL A 1 95 ? 12.141 5.990 7.197 1.00 10.08 180 VAL A CA 1
ATOM 807 C C . VAL A 1 95 ? 11.868 7.107 8.224 1.00 10.57 180 VAL A C 1
ATOM 808 O O . VAL A 1 95 ? 12.574 7.231 9.234 1.00 10.84 180 VAL A O 1
ATOM 812 N N . GLY A 1 96 ? 10.840 7.900 8.009 1.00 11.29 181 GLY A N 1
ATOM 813 C CA . GLY A 1 96 ? 10.444 8.873 9.019 1.00 12.43 181 GLY A CA 1
ATOM 814 C C . GLY A 1 96 ? 10.033 8.240 10.332 1.00 12.99 181 GLY A C 1
ATOM 815 O O . GLY A 1 96 ? 10.466 8.649 11.417 1.00 13.22 181 GLY A O 1
ATOM 816 N N . THR A 1 97 ? 9.182 7.236 10.256 1.00 13.15 182 THR A N 1
ATOM 817 C CA . THR A 1 97 ? 8.852 6.460 11.439 1.00 13.74 182 THR A CA 1
ATOM 818 C C . THR A 1 97 ? 10.088 5.868 12.141 1.00 13.37 182 THR A C 1
ATOM 819 O O . THR A 1 97 ? 10.199 5.925 13.358 1.00 13.29 182 THR A O 1
ATOM 823 N N . LEU A 1 98 ? 11.016 5.317 11.355 1.00 12.37 183 LEU A N 1
ATOM 824 C CA . LEU A 1 98 ? 12.229 4.704 11.890 1.00 12.33 183 LEU A CA 1
ATOM 825 C C . LEU A 1 98 ? 13.082 5.789 12.548 1.00 12.47 183 LEU A C 1
ATOM 826 O O . LEU A 1 98 ? 13.589 5.602 13.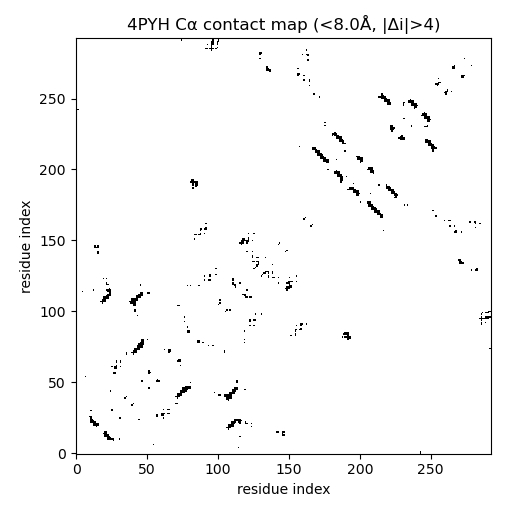646 1.00 13.49 183 LEU A O 1
ATOM 831 N N . TYR A 1 99 ? 13.191 6.939 11.891 1.00 12.84 184 TYR A N 1
ATOM 832 C CA . TYR A 1 99 ? 13.935 8.082 12.384 1.00 14.33 184 TYR A CA 1
ATOM 833 C C . TYR A 1 99 ? 13.440 8.486 13.769 1.00 15.08 184 TYR A C 1
ATOM 834 O O . TYR A 1 99 ? 14.224 8.657 14.709 1.00 15.39 184 TYR A O 1
ATOM 843 N N . LYS A 1 100 ? 12.125 8.605 13.904 1.00 15.38 185 LYS A N 1
ATOM 844 C CA . LYS A 1 100 ? 11.549 8.982 15.199 1.00 16.23 185 LYS A CA 1
ATOM 845 C C . LYS A 1 100 ? 11.741 7.883 16.276 1.00 15.91 185 LYS A C 1
ATOM 846 O O . LYS A 1 100 ? 12.014 8.189 17.430 1.00 17.10 185 LYS A O 1
ATOM 852 N N . ALA A 1 101 ? 11.602 6.630 15.889 1.00 14.62 186 ALA A N 1
ATOM 853 C CA . ALA A 1 101 ? 11.823 5.491 16.803 1.00 14.93 186 ALA A CA 1
ATOM 854 C C . ALA A 1 101 ? 13.233 5.413 17.356 1.00 14.81 186 ALA A C 1
ATOM 855 O O . ALA A 1 101 ? 13.413 5.246 18.556 1.00 15.84 186 ALA A O 1
ATOM 857 N N . VAL A 1 102 ? 14.233 5.548 16.494 1.00 14.70 187 VAL A N 1
ATOM 858 C CA . VAL A 1 102 ? 15.615 5.463 16.918 1.00 15.52 187 VAL A CA 1
ATOM 859 C C . VAL A 1 102 ? 15.944 6.635 17.857 1.00 17.11 187 VAL A C 1
ATOM 860 O O . VAL A 1 102 ? 16.610 6.454 18.876 1.00 17.50 187 VAL A O 1
ATOM 864 N N . LYS A 1 103 ? 15.497 7.840 17.509 1.00 19.26 188 LYS A N 1
ATOM 865 C CA . LYS A 1 103 ? 15.704 8.991 18.407 1.00 21.68 188 LYS A CA 1
ATOM 866 C C . LYS A 1 103 ? 15.127 8.770 19.831 1.00 22.53 188 LYS A C 1
ATOM 867 O O . LYS A 1 103 ? 15.730 9.187 20.830 1.00 24.12 188 LYS A O 1
ATOM 873 N N . ARG A 1 104 ? 13.967 8.139 19.910 1.00 20.57 189 ARG A N 1
ATOM 874 C CA . ARG A 1 104 ? 13.286 7.900 21.175 1.00 22.10 189 ARG A CA 1
ATOM 875 C C . ARG A 1 104 ? 13.852 6.682 21.914 1.00 20.46 189 ARG A C 1
ATOM 876 O O . ARG A 1 104 ? 13.945 6.691 23.128 1.00 20.43 189 ARG A O 1
ATOM 884 N N . ASN A 1 105 ? 14.256 5.650 21.183 1.00 18.02 190 ASN A N 1
ATOM 885 C CA . ASN A 1 105 ? 14.584 4.359 21.804 1.00 17.93 190 ASN A CA 1
ATOM 886 C C . ASN A 1 105 ? 16.058 4.035 21.929 1.00 17.45 190 ASN A C 1
ATOM 887 O O . ASN A 1 105 ? 16.445 3.309 22.833 1.00 17.51 190 ASN A O 1
ATOM 892 N N . GLY A 1 106 ? 16.879 4.504 21.004 1.00 16.66 191 GLY A N 1
ATOM 893 C CA . GLY A 1 106 ? 18.301 4.226 21.043 1.00 17.35 191 GLY A CA 1
ATOM 894 C C . GLY A 1 106 ? 18.627 2.751 21.001 1.00 16.99 191 GLY A C 1
ATOM 895 O O . GLY A 1 106 ? 17.860 1.928 20.445 1.00 17.64 191 GLY A O 1
ATOM 896 N N . GLY A 1 107 ? 19.753 2.398 21.618 1.00 17.81 192 GLY A N 1
ATOM 897 C CA . GLY A 1 107 ? 20.282 1.042 21.566 1.00 17.56 192 GLY A CA 1
ATOM 898 C C . GLY A 1 107 ? 20.537 0.569 20.144 1.00 15.97 192 GLY A C 1
ATOM 899 O O . GLY A 1 107 ? 20.887 1.368 19.258 1.00 18.04 192 GLY A O 1
ATOM 900 N N . VAL A 1 108 ? 20.368 -0.727 19.945 1.00 15.65 193 VAL A N 1
ATOM 901 C CA . VAL A 1 108 ? 20.483 -1.367 18.633 1.00 14.92 193 VAL A CA 1
ATOM 902 C C . VAL A 1 108 ? 19.092 -1.420 17.998 1.00 14.02 193 VAL A C 1
ATOM 903 O O . VAL A 1 108 ? 18.072 -1.661 18.667 1.00 13.67 193 VAL A O 1
ATOM 907 N N . THR A 1 109 ? 19.041 -1.163 16.695 1.00 13.03 194 THR A N 1
ATOM 908 C CA . THR A 1 109 ? 17.787 -1.201 15.947 1.00 12.53 194 THR A CA 1
ATOM 909 C C . THR A 1 109 ? 17.796 -2.407 15.021 1.00 11.72 194 THR A C 1
ATOM 910 O O . THR A 1 109 ? 18.769 -2.615 14.290 1.00 11.16 194 THR A O 1
ATOM 914 N N . TYR A 1 110 ? 16.723 -3.194 15.079 1.00 10.49 195 TYR A N 1
ATOM 915 C CA . TYR A 1 110 ? 16.591 -4.418 14.286 1.00 10.59 195 TYR A CA 1
ATOM 916 C C . TYR A 1 110 ? 15.577 -4.150 13.184 1.00 10.02 195 TYR A C 1
ATOM 917 O O . TYR A 1 110 ? 14.387 -4.102 13.468 1.00 10.99 195 TYR A O 1
ATOM 926 N N . VAL A 1 111 ? 16.040 -3.969 11.949 1.00 9.35 196 VAL A N 1
ATOM 927 C CA . VAL A 1 111 ? 15.144 -3.714 10.820 1.00 9.16 196 VAL A CA 1
ATOM 928 C C . VAL A 1 111 ? 14.952 -5.024 10.093 1.00 8.99 196 VAL A C 1
ATOM 929 O O . VAL A 1 111 ? 15.928 -5.625 9.656 1.00 9.00 196 VAL A O 1
ATOM 933 N N . HIS A 1 112 ? 13.698 -5.454 9.930 1.00 9.06 197 HIS A N 1
ATOM 934 C CA . HIS A 1 112 ? 13.435 -6.753 9.311 1.00 8.98 197 HIS A CA 1
ATOM 935 C C . HIS A 1 112 ? 12.248 -6.777 8.362 1.00 9.07 197 HIS A C 1
ATOM 936 O O . HIS A 1 112 ? 11.309 -5.993 8.459 1.00 8.59 197 HIS A O 1
ATOM 943 N N . SER A 1 113 ? 12.320 -7.740 7.466 1.00 9.21 198 SER A N 1
ATOM 944 C CA . SER A 1 113 ? 11.255 -7.998 6.506 1.00 9.69 198 SER A CA 1
ATOM 945 C C . SER A 1 113 ? 10.944 -9.494 6.618 1.00 10.36 198 SER A C 1
ATOM 946 O O . SER A 1 113 ? 10.849 -9.989 7.751 1.00 10.71 198 SER A O 1
ATOM 949 N N . THR A 1 114 ? 10.710 -10.207 5.521 1.00 10.24 199 THR A N 1
ATOM 950 C CA . THR A 1 114 ? 10.502 -11.638 5.621 1.00 10.99 199 THR A CA 1
ATOM 951 C C . THR A 1 114 ? 11.848 -12.300 5.586 1.00 11.18 199 THR A C 1
ATOM 952 O O . THR A 1 114 ? 12.232 -12.973 6.560 1.00 11.98 199 THR A O 1
ATOM 956 N N . ALA A 1 115 ? 12.571 -12.076 4.485 1.00 10.94 200 ALA A N 1
ATOM 957 C CA . ALA A 1 115 ? 13.887 -12.659 4.259 1.00 10.95 200 ALA A CA 1
ATOM 958 C C . ALA A 1 115 ? 15.052 -11.789 4.735 1.00 10.80 200 ALA A C 1
ATOM 959 O O . ALA A 1 115 ? 16.179 -12.278 4.889 1.00 11.76 200 ALA A O 1
ATOM 961 N N . GLY A 1 116 ? 14.799 -10.498 4.960 1.00 10.09 201 GLY A N 1
ATOM 962 C CA . GLY A 1 116 ? 15.903 -9.538 5.193 1.00 10.21 201 GLY A CA 1
ATOM 963 C C . GLY A 1 116 ? 16.800 -9.406 3.972 1.00 10.89 201 GLY A C 1
ATOM 964 O O . GLY A 1 116 ? 18.023 -9.216 4.096 1.00 10.97 201 GLY A O 1
ATOM 965 N N . MET A 1 117 ? 16.198 -9.567 2.787 1.00 11.07 202 MET A N 1
ATOM 966 C CA A MET A 1 117 ? 16.946 -9.547 1.522 0.80 12.30 202 MET A CA 1
ATOM 967 C CA B MET A 1 117 ? 16.923 -9.573 1.509 0.20 11.62 202 MET A CA 1
ATOM 968 C C . MET A 1 117 ? 16.540 -8.443 0.561 1.00 11.30 202 MET A C 1
ATOM 969 O O . MET A 1 117 ? 17.249 -8.182 -0.409 1.00 12.03 202 MET A O 1
ATOM 978 N N . GLY A 1 118 ? 15.406 -7.807 0.806 1.00 10.04 203 GLY A N 1
ATOM 979 C CA . GLY A 1 118 ? 14.885 -6.778 -0.074 1.00 9.73 203 GLY A CA 1
ATOM 980 C C . GLY A 1 118 ? 14.437 -5.533 0.658 1.00 9.00 203 GLY A C 1
ATOM 981 O O . GLY A 1 118 ? 15.139 -4.519 0.663 1.00 9.49 203 GLY A O 1
ATOM 982 N N . ARG A 1 119 ? 13.283 -5.617 1.314 1.00 8.39 204 ARG A N 1
ATOM 983 C CA . ARG A 1 119 ? 12.692 -4.431 1.945 1.00 7.96 204 ARG A CA 1
ATOM 984 C C . ARG A 1 119 ? 13.515 -3.909 3.116 1.00 7.71 204 ARG A C 1
ATOM 985 O O . ARG A 1 119 ? 13.764 -2.718 3.199 1.00 7.71 204 ARG A O 1
ATOM 993 N N . ALA A 1 120 ? 13.954 -4.807 3.988 1.00 7.84 205 ALA A N 1
ATOM 994 C CA . ALA A 1 120 ? 14.734 -4.406 5.159 1.00 7.81 205 ALA A CA 1
ATOM 995 C C . ALA A 1 120 ? 16.087 -3.808 4.782 1.00 7.84 205 ALA A C 1
ATOM 996 O O . ALA A 1 120 ? 16.447 -2.724 5.273 1.00 7.12 205 ALA A O 1
ATOM 998 N N . PRO A 1 121 ? 16.813 -4.454 3.855 1.00 8.42 206 PRO A N 1
ATOM 999 C CA . PRO A 1 121 ? 18.042 -3.750 3.419 1.00 8.84 206 PRO A CA 1
ATOM 1000 C C . PRO A 1 121 ? 17.792 -2.399 2.753 1.00 8.69 206 PRO A C 1
ATOM 1001 O O . PRO A 1 121 ? 18.565 -1.475 2.936 1.00 9.53 206 PRO A O 1
ATOM 1005 N N . ALA A 1 122 ? 16.726 -2.281 1.965 1.00 7.91 207 ALA A N 1
ATOM 1006 C CA . ALA A 1 122 ? 16.407 -1.026 1.329 1.00 7.79 207 ALA A CA 1
ATOM 1007 C C . ALA A 1 122 ? 16.130 0.068 2.368 1.00 7.81 207 ALA A C 1
ATOM 1008 O O . ALA A 1 122 ? 16.599 1.201 2.247 1.00 8.05 207 ALA A O 1
ATOM 1010 N N . VAL A 1 123 ? 15.368 -0.281 3.396 1.00 7.42 208 VAL A N 1
ATOM 1011 C CA . VAL A 1 123 ? 15.013 0.690 4.423 1.00 7.83 208 VAL A CA 1
ATOM 1012 C C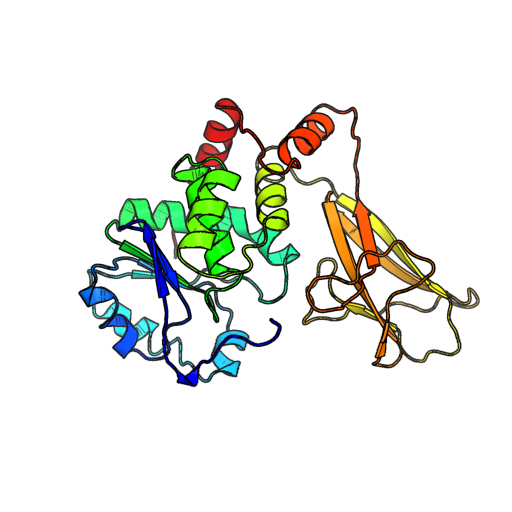 . VAL A 1 123 ? 16.244 1.076 5.231 1.00 8.24 208 VAL A C 1
ATOM 1013 O O . VAL A 1 123 ? 16.466 2.270 5.515 1.00 8.47 208 VAL A O 1
ATOM 1017 N N . ALA A 1 124 ? 17.055 0.090 5.594 1.00 8.56 209 ALA A N 1
ATOM 1018 C CA . ALA A 1 124 ? 18.265 0.398 6.348 1.00 8.78 209 ALA A CA 1
ATOM 1019 C C . ALA A 1 124 ? 19.228 1.260 5.530 1.00 9.48 209 ALA A C 1
ATOM 1020 O O . ALA A 1 124 ? 19.843 2.201 6.052 1.00 9.91 209 ALA A O 1
ATOM 1022 N N . LEU A 1 125 ? 19.380 0.947 4.241 1.00 9.71 210 LEU A N 1
ATOM 1023 C CA . LEU A 1 125 ? 20.274 1.703 3.365 1.00 10.28 210 LEU A CA 1
ATOM 1024 C C . LEU A 1 125 ? 19.784 3.138 3.188 1.00 10.37 210 LEU A C 1
ATOM 1025 O O . LEU A 1 125 ? 20.563 4.082 3.228 1.00 11.15 210 LEU A O 1
ATOM 1030 N N . THR A 1 126 ? 18.471 3.311 3.055 1.00 9.39 211 THR A N 1
ATOM 1031 C CA . THR A 1 126 ? 17.919 4.637 2.949 1.00 9.63 211 THR A CA 1
ATOM 1032 C C . THR A 1 126 ? 18.135 5.433 4.252 1.00 9.89 211 THR A C 1
ATOM 1033 O O . THR A 1 126 ? 18.439 6.634 4.233 1.00 10.33 211 THR A O 1
ATOM 1037 N N . TYR A 1 127 ? 17.998 4.766 5.391 1.00 9.91 212 TYR A N 1
ATOM 1038 C CA . TYR A 1 127 ? 18.283 5.409 6.669 1.00 10.88 212 TYR A CA 1
ATOM 1039 C C . TYR A 1 127 ? 19.753 5.813 6.788 1.00 11.10 212 TYR A C 1
ATOM 1040 O O . TYR A 1 127 ? 20.057 6.937 7.235 1.00 11.57 212 TYR A O 1
ATOM 1049 N N . MET A 1 128 ? 20.664 4.945 6.369 1.00 11.29 213 MET A N 1
ATOM 1050 C CA . MET A 1 128 ? 22.098 5.273 6.430 1.00 12.76 213 MET A CA 1
ATOM 1051 C C . MET A 1 128 ? 22.369 6.504 5.559 1.00 13.42 213 MET A C 1
ATOM 1052 O O . MET A 1 128 ? 23.126 7.412 5.971 1.00 14.55 213 MET A O 1
ATOM 1057 N N . PHE A 1 129 ? 21.752 6.526 4.373 1.00 12.51 214 PHE A N 1
ATOM 1058 C CA . PHE A 1 129 ? 21.883 7.596 3.375 1.00 13.66 214 PHE A CA 1
ATOM 1059 C C . PHE A 1 129 ? 21.298 8.927 3.856 1.00 14.30 214 PHE A C 1
ATOM 1060 O O . PHE A 1 129 ? 22.000 9.939 3.911 1.00 15.48 214 PHE A O 1
ATOM 1068 N N . TRP A 1 130 ? 20.024 8.945 4.218 1.00 13.58 215 TRP A N 1
ATOM 1069 C CA . TRP A 1 130 ? 19.368 10.218 4.567 1.00 14.23 215 TRP A CA 1
ATOM 1070 C C . TRP A 1 130 ? 19.717 10.701 5.959 1.00 14.90 215 TRP A C 1
ATOM 1071 O O . TRP A 1 130 ? 19.822 11.929 6.191 1.00 16.46 215 TRP A O 1
ATOM 1082 N N . VAL A 1 131 ? 19.861 9.779 6.901 1.00 15.21 216 VAL A N 1
ATOM 1083 C CA . VAL A 1 131 ? 19.938 10.156 8.329 1.00 16.06 216 VAL A CA 1
ATOM 1084 C C . VAL A 1 131 ? 21.367 10.133 8.825 1.00 17.98 216 VAL A C 1
ATOM 1085 O O . VAL A 1 131 ? 21.829 11.118 9.415 1.00 19.89 216 VAL A O 1
ATOM 1089 N N . GLN A 1 132 ? 22.058 9.025 8.598 1.00 18.05 217 GLN A N 1
ATOM 1090 C CA . GLN A 1 132 ? 23.390 8.858 9.172 1.00 19.22 217 GLN A CA 1
ATOM 1091 C C . GLN A 1 132 ? 24.488 9.577 8.381 1.00 20.32 217 GLN A C 1
ATOM 1092 O O . GLN A 1 132 ? 25.632 9.624 8.836 1.00 22.58 217 GLN A O 1
ATOM 1098 N N . GLY A 1 133 ? 24.153 10.084 7.194 1.00 19.46 218 GLY A N 1
ATOM 1099 C CA . GLY A 1 133 ? 25.042 10.932 6.406 1.00 21.12 218 GLY A CA 1
ATOM 1100 C C . GLY A 1 133 ? 25.972 10.247 5.429 1.00 20.74 218 GLY A C 1
ATOM 1101 O O . GLY A 1 133 ? 26.878 10.891 4.882 1.00 22.01 218 GLY A O 1
ATOM 1102 N N . TYR A 1 134 ? 25.778 8.945 5.184 1.00 18.85 219 TYR A N 1
ATOM 1103 C CA . TYR A 1 134 ? 26.594 8.210 4.226 1.00 19.09 219 TYR A CA 1
ATOM 1104 C C . TYR A 1 134 ? 26.266 8.667 2.803 1.00 19.18 219 TYR A C 1
ATOM 1105 O O . TYR A 1 134 ? 25.127 9.040 2.502 1.00 18.18 219 TYR A O 1
ATOM 1114 N N . LYS A 1 135 ? 27.237 8.617 1.910 1.00 20.13 220 LYS A N 1
ATOM 1115 C CA . LYS A 1 135 ? 26.915 8.606 0.488 1.00 21.16 220 LYS A CA 1
ATOM 1116 C C . LYS A 1 135 ? 26.196 7.290 0.194 1.00 20.14 220 LYS A C 1
ATOM 1117 O O . LYS A 1 135 ? 26.508 6.252 0.792 1.00 18.47 220 LYS A O 1
ATOM 1123 N N . LEU A 1 136 ? 25.227 7.342 -0.715 1.00 18.72 221 LEU A N 1
ATOM 1124 C CA . LEU A 1 136 ? 24.459 6.135 -1.023 1.00 18.52 221 LEU A CA 1
ATOM 1125 C C . LEU A 1 136 ? 25.320 4.938 -1.396 1.00 18.71 221 LEU A C 1
ATOM 1126 O O . LEU A 1 136 ? 25.115 3.857 -0.876 1.00 17.41 221 LEU A O 1
ATOM 1131 N N . MET A 1 137 ? 26.301 5.103 -2.286 1.00 20.40 222 MET A N 1
ATOM 1132 C CA . MET A 1 137 ? 27.050 3.944 -2.725 1.00 22.45 222 MET A CA 1
ATOM 1133 C C . MET A 1 137 ? 28.092 3.497 -1.681 1.00 21.62 222 MET A C 1
ATOM 1134 O O . MET A 1 137 ? 28.466 2.323 -1.644 1.00 21.65 222 MET A O 1
ATOM 1139 N N . GLU A 1 138 ? 28.481 4.417 -0.786 1.00 21.91 223 GLU A N 1
ATOM 1140 C CA . GLU A 1 138 ? 29.351 4.100 0.364 1.00 23.18 223 GLU A CA 1
ATOM 1141 C C . GLU A 1 138 ? 28.573 3.182 1.324 1.00 20.67 223 GLU A C 1
ATOM 1142 O O . GLU A 1 138 ? 29.054 2.106 1.727 1.00 20.62 223 GLU A O 1
ATOM 1148 N N . ALA A 1 139 ? 27.353 3.586 1.652 1.00 18.59 224 ALA A N 1
ATOM 1149 C CA . ALA A 1 139 ? 26.493 2.730 2.471 1.00 17.34 224 ALA A CA 1
ATOM 1150 C C . ALA A 1 139 ? 26.182 1.403 1.779 1.00 16.84 224 ALA A C 1
ATOM 1151 O O . ALA A 1 139 ? 26.136 0.352 2.420 1.00 16.47 224 ALA A O 1
ATOM 1153 N N . HIS A 1 140 ? 25.967 1.446 0.478 1.00 16.75 225 HIS A N 1
ATOM 1154 C CA . HIS A 1 140 ? 25.623 0.227 -0.247 1.00 17.11 225 HIS A CA 1
ATOM 1155 C C . HIS A 1 140 ? 26.784 -0.763 -0.184 1.00 17.53 225 HIS A C 1
ATOM 1156 O O . HIS A 1 140 ? 26.584 -1.963 0.033 1.00 16.23 225 HIS A O 1
ATOM 1163 N N . LYS A 1 141 ? 28.014 -0.263 -0.379 1.00 19.37 226 LYS A N 1
ATOM 1164 C CA . LYS A 1 141 ? 29.186 -1.155 -0.341 1.00 22.03 226 LYS A CA 1
ATOM 1165 C C . LYS A 1 141 ? 29.342 -1.795 1.011 1.00 20.07 226 LYS A C 1
ATOM 1166 O O . LYS A 1 141 ? 29.623 -2.985 1.115 1.00 19.81 226 LYS A O 1
ATOM 1172 N N . LEU A 1 142 ? 29.097 -1.009 2.053 1.00 19.73 227 LEU A N 1
ATOM 1173 C CA . LEU A 1 142 ? 29.162 -1.505 3.417 1.00 19.88 227 LEU A CA 1
ATOM 1174 C C . LEU A 1 142 ? 28.108 -2.607 3.632 1.00 19.23 227 LEU A C 1
ATOM 1175 O O . LEU A 1 142 ? 28.431 -3.714 4.042 1.00 19.52 227 LEU A O 1
ATOM 1180 N N . LEU A 1 143 ? 26.858 -2.294 3.312 1.00 18.20 228 LEU A N 1
ATOM 1181 C CA . LEU A 1 143 ? 25.756 -3.254 3.424 1.00 17.89 228 LEU A CA 1
ATOM 1182 C C . LEU A 1 143 ? 26.030 -4.580 2.715 1.00 17.40 228 LEU A C 1
ATOM 1183 O O . LEU A 1 143 ? 25.862 -5.646 3.291 1.00 17.69 228 LEU A O 1
ATOM 1188 N N . MET A 1 144 ? 26.462 -4.514 1.460 1.00 18.24 229 MET A N 1
ATOM 1189 C CA . MET A 1 144 ? 26.656 -5.725 0.664 1.00 19.32 229 MET A CA 1
ATOM 1190 C C . MET A 1 144 ? 27.786 -6.581 1.230 1.00 20.34 229 MET A C 1
ATOM 1191 O O . MET A 1 144 ? 27.781 -7.800 1.060 1.00 20.51 229 MET A O 1
ATOM 1196 N N . SER A 1 145 ? 28.740 -5.936 1.904 1.00 20.41 230 SER A N 1
ATOM 1197 C CA . SER A 1 145 ? 29.829 -6.666 2.550 1.00 22.59 230 SER A CA 1
ATOM 1198 C C . SER A 1 145 ? 29.447 -7.345 3.847 1.00 22.65 230 SER A C 1
ATOM 1199 O O . SER A 1 145 ? 30.185 -8.192 4.306 1.00 25.53 230 SER A O 1
ATOM 1202 N N . LYS A 1 146 ? 28.301 -6.978 4.441 1.00 20.47 231 LYS A N 1
ATOM 1203 C CA . LYS A 1 146 ? 27.843 -7.508 5.725 1.00 20.61 231 LYS A CA 1
ATOM 1204 C C . LYS A 1 146 ? 26.692 -8.511 5.548 1.00 20.44 231 LYS A C 1
ATOM 1205 O O . LYS A 1 146 ? 26.475 -9.380 6.395 1.00 20.61 231 LYS A O 1
ATOM 1211 N N . ARG A 1 147 ? 25.960 -8.392 4.445 1.00 19.47 232 ARG A N 1
ATOM 1212 C CA . ARG A 1 147 ? 24.811 -9.235 4.226 1.00 19.25 232 ARG A CA 1
ATOM 1213 C C . ARG A 1 147 ? 24.439 -9.241 2.762 1.00 21.98 232 ARG A C 1
ATOM 1214 O O . ARG A 1 147 ? 24.087 -8.21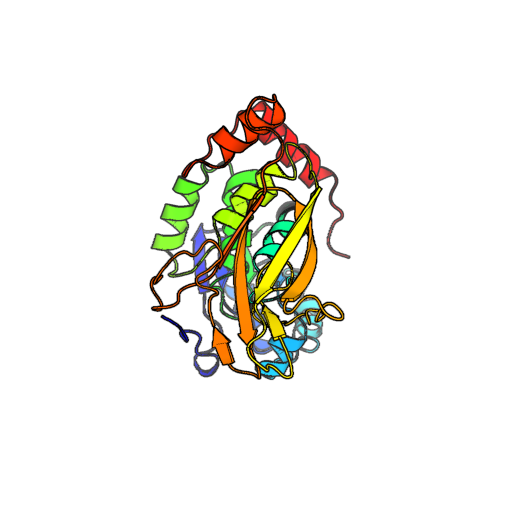6 2.214 1.00 22.96 232 ARG A O 1
ATOM 1222 N N . SER A 1 148 ? 24.504 -10.419 2.156 1.00 25.69 233 SER A N 1
ATOM 1223 C CA . SER A 1 148 ? 24.104 -10.605 0.748 1.00 28.89 233 SER A CA 1
ATOM 1224 C C . SER A 1 148 ? 22.626 -10.321 0.566 1.00 24.57 233 SER A C 1
ATOM 1225 O O . SER A 1 148 ? 21.765 -10.959 1.192 1.00 27.07 233 SER A O 1
ATOM 1228 N N . CYS A 1 149 ? 22.318 -9.325 -0.264 1.00 22.58 234 CYS A N 1
ATOM 1229 C CA . CYS A 1 149 ? 20.929 -8.929 -0.437 1.00 19.15 234 CYS A CA 1
ATOM 1230 C C . CYS A 1 149 ? 20.674 -8.200 -1.774 1.00 17.35 234 CYS A C 1
ATOM 1231 O O . CYS A 1 149 ? 21.562 -8.118 -2.630 1.00 17.75 234 CYS A O 1
ATOM 1234 N N . PHE A 1 150 ? 19.457 -7.689 -1.943 1.00 15.25 235 PHE A N 1
ATOM 1235 C CA . PHE A 1 150 ? 18.979 -7.071 -3.169 1.00 14.56 235 PHE A CA 1
ATOM 1236 C C . PHE A 1 150 ? 18.272 -5.791 -2.734 1.00 13.93 235 PHE A C 1
ATOM 1237 O O . PHE A 1 150 ? 17.054 -5.778 -2.545 1.00 13.71 235 PHE A O 1
ATOM 1245 N N . PRO A 1 151 ? 19.035 -4.726 -2.475 1.00 13.81 236 PRO A N 1
ATOM 1246 C CA . PRO A 1 151 ? 18.535 -3.557 -1.728 1.00 13.71 236 PRO A CA 1
ATOM 1247 C C . PRO A 1 151 ? 17.840 -2.457 -2.530 1.00 13.65 236 PRO A C 1
ATOM 1248 O O . PRO A 1 151 ? 17.556 -1.398 -1.969 1.00 13.71 236 PRO A O 1
ATOM 1252 N N . LYS A 1 152 ? 17.508 -2.732 -3.793 1.00 14.16 237 LYS A N 1
ATOM 1253 C CA . LYS A 1 152 ? 16.558 -1.905 -4.547 1.00 13.68 237 LYS A CA 1
ATOM 1254 C C . LYS A 1 152 ? 17.018 -0.447 -4.683 1.00 13.16 237 LYS A C 1
ATOM 1255 O O . LYS A 1 152 ? 16.281 0.493 -4.353 1.00 11.60 237 LYS A O 1
ATOM 1261 N N . LEU A 1 153 ? 18.230 -0.270 -5.210 1.00 12.84 238 LEU A N 1
ATOM 1262 C CA . LEU A 1 153 ? 18.822 1.049 -5.333 1.00 13.12 238 LEU A CA 1
ATOM 1263 C C . LEU A 1 153 ? 17.957 1.998 -6.160 1.00 12.70 238 LEU A C 1
ATOM 1264 O O . LEU A 1 153 ? 17.842 3.179 -5.806 1.00 11.76 238 LEU A O 1
ATOM 1269 N N . ASP A 1 154 ? 17.293 1.492 -7.198 1.00 12.48 239 ASP A N 1
ATOM 1270 C CA . ASP A 1 154 ? 16.482 2.370 -8.024 1.00 13.47 239 ASP A CA 1
ATOM 1271 C C . ASP A 1 154 ? 15.308 2.954 -7.209 1.00 12.20 239 ASP A C 1
ATOM 1272 O O . ASP A 1 154 ? 14.953 4.134 -7.357 1.00 13.08 239 ASP A O 1
ATOM 1277 N N . ALA A 1 155 ? 14.696 2.135 -6.355 1.00 11.40 240 ALA A N 1
ATOM 1278 C CA . ALA A 1 155 ? 13.618 2.608 -5.477 1.00 10.66 240 ALA A CA 1
ATOM 1279 C C . ALA A 1 155 ? 14.096 3.698 -4.527 1.00 10.18 240 ALA A C 1
ATOM 1280 O O . ALA A 1 155 ? 13.384 4.687 -4.301 1.00 10.52 240 ALA A O 1
ATOM 1282 N N . ILE A 1 156 ? 15.301 3.523 -3.987 1.00 10.34 241 ILE A N 1
ATOM 1283 C CA . ILE A 1 156 ? 15.875 4.462 -3.037 1.00 10.40 241 ILE A CA 1
ATOM 1284 C C . ILE A 1 156 ? 16.157 5.786 -3.758 1.00 10.86 241 ILE A C 1
ATOM 1285 O O . ILE A 1 156 ? 15.844 6.860 -3.240 1.00 11.23 241 ILE A O 1
ATOM 1290 N N . ARG A 1 157 ? 16.784 5.721 -4.932 1.00 11.32 242 ARG A N 1
ATOM 1291 C CA . ARG A 1 157 ? 17.087 6.946 -5.674 1.00 12.43 242 ARG A CA 1
ATOM 1292 C C . ARG A 1 157 ? 15.820 7.722 -5.998 1.00 12.29 242 ARG A C 1
ATOM 1293 O O . ARG A 1 157 ? 15.751 8.920 -5.810 1.00 12.19 242 ARG A O 1
ATOM 1301 N N . ASN A 1 158 ? 14.805 7.017 -6.481 1.00 12.25 243 ASN A N 1
ATOM 1302 C CA . ASN A 1 158 ? 13.530 7.640 -6.775 1.00 12.96 243 ASN A CA 1
ATOM 1303 C C . ASN A 1 158 ? 12.795 8.205 -5.568 1.00 12.08 243 ASN A C 1
ATOM 1304 O O . ASN A 1 158 ? 12.233 9.280 -5.663 1.00 12.31 243 ASN A O 1
ATOM 1309 N N . ALA A 1 159 ? 12.844 7.540 -4.423 1.00 11.08 244 ALA A N 1
ATOM 1310 C CA . ALA A 1 159 ? 12.199 8.099 -3.209 1.00 11.07 244 ALA A CA 1
ATOM 1311 C C . ALA A 1 159 ? 12.854 9.392 -2.772 1.00 11.88 244 ALA A C 1
ATOM 1312 O O . ALA A 1 159 ? 12.193 10.327 -2.334 1.00 11.76 244 ALA A O 1
ATOM 1314 N N . THR A 1 160 ? 14.177 9.423 -2.892 1.00 11.77 245 THR A N 1
ATOM 1315 C CA . THR A 1 160 ? 14.929 10.585 -2.551 1.00 12.53 245 THR A CA 1
ATOM 1316 C C . THR A 1 160 ? 14.524 11.743 -3.459 1.00 13.34 245 THR A C 1
ATOM 1317 O O . THR A 1 160 ? 14.289 12.869 -2.990 1.00 13.75 245 THR A O 1
ATOM 1321 N N . ILE A 1 161 ? 14.444 11.461 -4.753 1.00 12.90 246 ILE A N 1
ATOM 1322 C CA . ILE A 1 161 ? 14.024 12.476 -5.730 1.00 14.25 246 ILE A CA 1
ATOM 1323 C C . ILE A 1 161 ? 12.575 12.937 -5.474 1.00 14.73 246 ILE A C 1
ATOM 1324 O O . ILE A 1 161 ? 12.263 14.121 -5.556 1.00 15.28 246 ILE A O 1
ATOM 1329 N N . ASP A 1 162 ? 11.712 11.992 -5.120 1.00 13.78 247 ASP A N 1
ATOM 1330 C CA . ASP A 1 162 ? 10.314 12.331 -4.810 1.00 14.30 247 ASP A CA 1
ATOM 1331 C C . ASP A 1 162 ? 10.192 13.361 -3.646 1.00 14.27 247 ASP A C 1
ATOM 1332 O O . ASP A 1 162 ? 9.381 14.285 -3.720 1.00 15.37 247 ASP A O 1
ATOM 1337 N N A ILE A 1 163 ? 11.007 13.201 -2.603 0.50 13.96 248 ILE A N 1
ATOM 1338 N N B ILE A 1 163 ? 11.010 13.233 -2.607 0.50 14.01 248 ILE A N 1
ATOM 1339 C CA A ILE A 1 163 ? 11.030 14.132 -1.470 0.50 14.65 248 ILE A CA 1
ATOM 1340 C CA B ILE A 1 163 ? 10.947 14.168 -1.483 0.50 14.75 248 ILE A CA 1
ATOM 1341 C C A ILE A 1 163 ? 11.568 15.491 -1.909 0.50 15.58 248 ILE A C 1
ATOM 1342 C C B ILE A 1 163 ? 11.626 15.505 -1.820 0.50 15.64 248 ILE A C 1
ATOM 1343 O O A ILE A 1 163 ? 10.994 16.513 -1.596 0.50 16.07 248 ILE A O 1
ATOM 1344 O O B ILE A 1 163 ? 11.216 16.545 -1.320 0.50 16.15 248 ILE A O 1
ATOM 1353 N N . LEU A 1 164 ? 12.666 15.479 -2.656 1.00 15.54 249 LEU A N 1
ATOM 1354 C CA . LEU A 1 164 ? 13.368 16.705 -3.009 1.00 16.95 249 LEU A CA 1
ATOM 1355 C C . LEU A 1 164 ? 12.664 17.549 -4.068 1.00 18.72 249 LEU A C 1
ATOM 1356 O O . LEU A 1 164 ? 12.751 18.790 -4.042 1.00 21.07 249 LEU A O 1
ATOM 1361 N N . THR A 1 165 ? 11.989 16.888 -5.000 1.00 19.28 250 THR A N 1
ATOM 1362 C CA . THR A 1 165 ? 11.449 17.561 -6.212 1.00 21.02 250 THR A CA 1
ATOM 1363 C C . THR A 1 165 ? 9.942 17.404 -6.381 1.00 21.39 250 THR A C 1
ATOM 1364 O O . THR A 1 165 ? 9.345 18.191 -7.112 1.00 21.55 250 THR A O 1
ATOM 1368 N N . GLY A 1 166 ? 9.326 16.425 -5.713 1.00 20.93 251 GLY A N 1
ATOM 1369 C CA . GLY A 1 166 ? 7.908 16.105 -5.881 1.00 21.57 251 GLY A CA 1
ATOM 1370 C C . GLY A 1 166 ? 7.690 15.075 -6.971 1.00 22.23 251 GLY A C 1
ATOM 1371 O O . GLY A 1 166 ? 8.591 14.779 -7.754 1.00 21.46 251 GLY A O 1
ATOM 1372 N N . LEU A 1 167 ? 6.461 14.567 -7.030 1.00 23.33 252 LEU A N 1
ATOM 1373 C CA . LEU A 1 167 ? 6.042 13.586 -8.012 1.00 23.87 252 LEU A CA 1
ATOM 1374 C C . LEU A 1 167 ? 5.255 14.257 -9.129 1.00 25.68 252 LEU A C 1
ATOM 1375 O O . LEU A 1 167 ? 4.333 15.022 -8.846 1.00 25.58 252 LEU A O 1
ATOM 1380 N N . LYS A 1 168 ? 5.627 13.954 -10.368 1.00 26.89 253 LYS A N 1
ATOM 1381 C CA . LYS A 1 168 ? 4.934 14.421 -11.575 1.00 28.48 253 LYS A CA 1
ATOM 1382 C C . LYS A 1 168 ? 4.491 13.197 -12.351 1.00 27.44 253 LYS A C 1
ATOM 1383 O O . LYS A 1 168 ? 5.333 12.406 -12.777 1.00 27.38 253 LYS A O 1
ATOM 1389 N N . ARG A 1 169 ? 3.184 13.050 -12.545 1.00 28.09 254 ARG A N 1
ATOM 1390 C CA . ARG A 1 169 ? 2.621 11.871 -13.213 1.00 28.09 254 ARG A CA 1
ATOM 1391 C C . ARG A 1 169 ? 2.103 12.195 -14.603 1.00 28.94 254 ARG A C 1
ATOM 1392 O O . ARG A 1 169 ? 1.650 13.314 -14.867 1.00 29.18 254 ARG A O 1
ATOM 1400 N N . LYS A 1 170 ? 2.183 11.222 -15.504 1.00 27.50 255 LYS A N 1
ATOM 1401 C CA . LYS A 1 170 ? 1.507 11.347 -16.793 1.00 29.03 255 LYS A CA 1
ATOM 1402 C C . LYS A 1 170 ? 0.912 10.008 -17.200 1.00 27.60 255 LYS A C 1
ATOM 1403 O O . LYS A 1 170 ? 1.277 8.974 -16.648 1.00 24.31 255 LYS A O 1
ATOM 1409 N N . THR A 1 171 ? 0.013 10.050 -18.180 1.00 29.38 256 THR A N 1
ATOM 1410 C CA . THR A 1 171 ? -0.596 8.839 -18.730 1.00 29.36 256 THR A CA 1
ATOM 1411 C C . THR A 1 171 ? 0.378 8.067 -19.604 1.00 28.33 256 THR A C 1
ATOM 1412 O O . THR A 1 171 ? 0.985 8.615 -20.520 1.00 30.12 256 THR A O 1
ATOM 1416 N N . VAL A 1 172 ? 0.540 6.783 -19.300 1.00 26.30 257 VAL A N 1
ATOM 1417 C CA . VAL A 1 172 ? 1.355 5.895 -20.097 1.00 25.83 257 VAL A CA 1
ATOM 1418 C C . VAL A 1 172 ? 0.461 4.823 -20.695 1.00 25.56 257 VAL A C 1
ATOM 1419 O O . VAL A 1 172 ? -0.368 4.236 -19.998 1.00 26.23 257 VAL A O 1
ATOM 1423 N N . THR A 1 173 ? 0.636 4.582 -21.986 1.00 25.39 258 THR A N 1
ATOM 1424 C CA . THR A 1 173 ? -0.179 3.617 -22.723 1.00 26.26 258 THR A CA 1
ATOM 1425 C C . THR A 1 173 ? 0.665 2.424 -23.127 1.00 25.83 258 THR A C 1
ATOM 1426 O O . THR A 1 173 ? 1.688 2.565 -23.821 1.00 24.98 258 THR A O 1
ATOM 1430 N N . LEU A 1 174 ? 0.250 1.244 -22.672 1.00 24.84 259 LEU A N 1
ATOM 1431 C CA . LEU A 1 174 ? 0.903 0.004 -23.041 1.00 24.76 259 LEU A CA 1
ATOM 1432 C C . LEU A 1 174 ? -0.074 -0.800 -23.902 1.00 24.79 259 LEU A C 1
ATOM 1433 O O . LEU A 1 174 ? -1.279 -0.802 -23.642 1.00 24.68 259 LEU A O 1
ATOM 1438 N N . THR A 1 175 ? 0.447 -1.471 -24.920 1.00 25.53 260 THR A N 1
ATOM 1439 C CA . THR A 1 175 ? -0.421 -2.135 -25.891 1.00 27.09 260 THR A CA 1
ATOM 1440 C C . THR A 1 175 ? 0.245 -3.384 -26.473 1.00 27.30 260 THR A C 1
ATOM 1441 O O . THR A 1 175 ? 1.483 -3.447 -26.645 1.00 26.70 260 THR A O 1
ATOM 1445 N N . LEU A 1 176 ? -0.592 -4.368 -26.794 1.00 26.96 261 LEU A N 1
ATOM 1446 C CA . LEU A 1 176 ? -0.141 -5.644 -27.320 1.00 28.41 261 LEU A CA 1
ATOM 1447 C C . LEU A 1 176 ? -1.058 -6.089 -28.466 1.00 29.12 261 LEU A C 1
ATOM 1448 O O . LEU A 1 176 ? -2.288 -6.095 -28.298 1.00 29.29 261 LEU A O 1
ATOM 1453 N N . LYS A 1 177 ? -0.482 -6.426 -29.621 1.00 30.47 262 LYS A N 1
ATOM 1454 C CA . LYS A 1 177 ? -1.313 -6.932 -30.746 1.00 32.36 262 LYS A CA 1
ATOM 1455 C C . LYS A 1 177 ? -1.965 -8.262 -30.374 1.00 33.53 262 LYS A C 1
ATOM 1456 O O . LYS A 1 177 ? -1.314 -9.156 -29.872 1.00 32.78 262 LYS A O 1
ATOM 1462 N N . ASP A 1 178 ? -3.262 -8.378 -30.621 1.00 34.49 263 ASP A N 1
ATOM 1463 C CA . ASP A 1 178 ? -3.984 -9.619 -30.362 1.00 37.30 263 ASP A CA 1
ATOM 1464 C C . ASP A 1 178 ? -3.613 -10.709 -31.369 1.00 39.82 263 ASP A C 1
ATOM 1465 O O . ASP A 1 178 ? -3.401 -10.423 -32.553 1.00 40.60 263 ASP A O 1
ATOM 1470 N N . LYS A 1 179 ? -3.514 -11.950 -30.894 1.00 41.10 264 LYS A N 1
ATOM 1471 C CA . LYS A 1 179 ? -3.308 -13.130 -31.750 1.00 45.34 264 LYS A CA 1
ATOM 1472 C C . LYS A 1 179 ? -4.248 -14.227 -31.287 1.00 46.49 264 LYS A C 1
ATOM 1473 O O . LYS A 1 179 ? -3.828 -15.372 -31.059 1.00 49.96 264 LYS A O 1
ATOM 1479 N N . GLY A 1 180 ? -5.515 -13.851 -31.144 1.00 46.75 265 GLY A N 1
ATOM 1480 C CA . GLY A 1 180 ? -6.561 -14.748 -30.664 1.00 48.00 265 GLY A CA 1
ATOM 1481 C C . GLY A 1 180 ? -6.415 -15.099 -29.196 1.00 46.80 265 GLY A C 1
ATOM 1482 O O . GLY A 1 180 ? -6.661 -16.240 -28.796 1.00 47.75 265 GLY A O 1
ATOM 1483 N N . PHE A 1 181 ? -6.006 -14.128 -28.387 1.00 43.05 266 PHE A N 1
ATOM 1484 C CA . PHE A 1 181 ? -5.892 -14.340 -26.953 1.00 41.50 266 PHE A CA 1
ATOM 1485 C C . PHE A 1 181 ? -7.253 -14.187 -26.260 1.00 41.48 266 PHE A C 1
ATOM 1486 O O . PHE A 1 181 ? -8.096 -13.399 -26.692 1.00 42.13 266 PHE A O 1
ATOM 1494 N N A SER A 1 182 ? -7.458 -14.943 -25.187 0.50 41.96 267 SER A N 1
ATOM 1495 N N B SER A 1 182 ? -7.474 -14.943 -25.185 0.50 42.40 267 SER A N 1
ATOM 1496 C CA A SER A 1 182 ? -8.661 -14.807 -24.367 0.50 41.91 267 SER A CA 1
ATOM 1497 C CA B SER A 1 182 ? -8.687 -14.777 -24.368 0.50 42.63 267 SER A CA 1
ATOM 1498 C C A SER A 1 182 ? -8.460 -13.777 -23.252 0.50 40.57 267 SER A C 1
ATOM 1499 C C B SER A 1 182 ? -8.463 -13.760 -23.248 0.50 40.96 267 SER A C 1
ATOM 1500 O O A SER A 1 182 ? -9.354 -12.989 -22.969 0.50 40.75 267 SER A O 1
ATOM 1501 O O B SER A 1 182 ? -9.347 -12.965 -22.952 0.50 41.14 267 SER A O 1
ATOM 1506 N N . ARG A 1 183 ? -7.280 -13.787 -22.634 1.00 40.45 268 ARG A N 1
ATOM 1507 C CA . ARG A 1 183 ? -6.936 -12.853 -21.552 1.00 39.49 268 ARG A CA 1
ATOM 1508 C C . ARG A 1 183 ? -5.498 -12.351 -21.674 1.00 34.77 268 ARG A C 1
ATOM 1509 O O . ARG A 1 183 ? -4.587 -13.104 -22.038 1.00 34.61 268 ARG A O 1
ATOM 1517 N N . VAL A 1 184 ? -5.320 -11.066 -21.370 1.00 32.53 269 VAL A N 1
ATOM 1518 C CA . VAL A 1 184 ? -4.016 -10.424 -21.367 1.00 29.89 269 VAL A CA 1
ATOM 1519 C C . VAL A 1 184 ? -3.941 -9.540 -20.128 1.00 27.55 269 VAL A C 1
ATOM 1520 O O . VAL A 1 184 ? -4.841 -8.741 -19.864 1.00 27.40 269 VAL A O 1
ATOM 1524 N N . GLU A 1 185 ? -2.881 -9.744 -19.348 1.00 28.09 270 GLU A N 1
ATOM 1525 C CA . GLU A 1 185 ? -2.610 -8.931 -18.160 1.00 26.80 270 GLU A CA 1
ATOM 1526 C C . GLU A 1 185 ? -1.173 -8.437 -18.146 1.00 23.86 270 GLU A C 1
ATOM 1527 O O . GLU A 1 185 ? -0.307 -8.978 -18.840 1.00 24.31 270 GLU A O 1
ATOM 1533 N N . ILE A 1 186 ? -0.904 -7.441 -17.300 1.00 21.99 271 ILE A N 1
ATOM 1534 C CA . ILE A 1 186 ? 0.443 -6.986 -17.052 1.00 21.17 271 ILE A CA 1
ATOM 1535 C C . ILE A 1 186 ? 0.727 -7.190 -15.562 1.00 20.49 271 ILE A C 1
ATOM 1536 O O . ILE A 1 186 ? -0.173 -7.059 -14.711 1.00 21.23 271 ILE A O 1
ATOM 1541 N N . SER A 1 187 ? 1.960 -7.555 -15.288 1.00 19.51 272 SER A N 1
ATOM 1542 C CA . SER A 1 187 ? 2.465 -7.652 -13.932 1.00 19.49 272 SER A CA 1
ATOM 1543 C C . SER A 1 187 ? 3.698 -6.777 -13.819 1.00 18.58 272 SER A C 1
ATOM 1544 O O . SER A 1 187 ? 4.369 -6.490 -14.809 1.00 18.42 272 SER A O 1
ATOM 1547 N N . GLY A 1 188 ? 4.038 -6.398 -12.591 1.00 18.19 273 GLY A N 1
ATOM 1548 C CA . GLY A 1 188 ? 5.183 -5.537 -12.359 1.00 17.72 273 GLY A CA 1
ATOM 1549 C C . GLY A 1 188 ? 4.714 -4.097 -12.381 1.00 16.89 273 GLY A C 1
ATOM 1550 O O . GLY A 1 188 ? 3.754 -3.752 -11.685 1.00 16.99 273 GLY A O 1
ATOM 1551 N N . LEU A 1 189 ? 5.416 -3.243 -13.131 1.00 16.12 274 LEU A N 1
ATOM 1552 C CA . LEU A 1 189 ? 4.958 -1.861 -13.331 1.00 16.32 274 LEU A CA 1
ATOM 1553 C C . LEU A 1 189 ? 4.690 -1.205 -11.955 1.00 16.65 274 LEU A C 1
ATOM 1554 O O . LEU A 1 189 ? 5.563 -1.268 -11.078 1.00 16.39 274 LEU A O 1
ATOM 1559 N N . ASP A 1 190 ? 3.502 -0.653 -11.719 1.00 17.12 275 ASP A N 1
ATOM 1560 C CA . ASP A 1 190 ? 3.244 0.012 -10.454 1.00 18.72 275 ASP A CA 1
ATOM 1561 C C . ASP A 1 190 ? 2.456 -0.842 -9.484 1.00 19.01 275 ASP A C 1
ATOM 1562 O O . ASP A 1 190 ? 1.996 -0.330 -8.480 1.00 19.27 275 ASP A O 1
ATOM 1567 N N . ILE A 1 191 ? 2.304 -2.130 -9.770 1.00 18.43 276 ILE A N 1
ATOM 1568 C CA . ILE A 1 191 ? 1.492 -3.006 -8.921 1.00 20.69 276 ILE A CA 1
ATOM 1569 C C . ILE A 1 191 ? 2.258 -4.176 -8.314 1.00 19.22 276 ILE A C 1
ATOM 1570 O O . ILE A 1 191 ? 1.739 -4.851 -7.422 1.00 21.26 276 ILE A O 1
ATOM 1575 N N . GLY A 1 192 ? 3.475 -4.428 -8.773 1.00 17.23 277 GLY A N 1
ATOM 1576 C CA . GLY A 1 192 ? 4.278 -5.497 -8.214 1.00 17.29 277 GLY A CA 1
ATOM 1577 C C . GLY A 1 192 ? 4.188 -6.797 -8.981 1.00 18.19 277 GLY A C 1
ATOM 1578 O O . GLY A 1 192 ? 3.272 -7.006 -9.786 1.00 18.51 277 GLY A O 1
ATOM 1579 N N . TRP A 1 193 ? 5.132 -7.679 -8.725 1.00 18.30 278 TRP A N 1
ATOM 1580 C CA . TRP A 1 193 ? 5.237 -8.918 -9.483 1.00 18.95 278 TRP A CA 1
ATOM 1581 C C . TRP A 1 193 ? 4.283 -9.987 -8.969 1.00 20.81 278 TRP A C 1
ATOM 1582 O O . TRP A 1 193 ? 4.080 -11.006 -9.634 1.00 22.03 278 TRP A O 1
ATOM 1593 N N . GLY A 1 194 ? 3.683 -9.743 -7.815 1.00 20.92 279 GLY A N 1
ATOM 1594 C CA . GLY A 1 194 ? 2.693 -10.666 -7.258 1.00 22.93 279 GLY A CA 1
ATOM 1595 C C . GLY A 1 194 ? 1.284 -10.411 -7.740 1.00 23.71 279 GLY A C 1
ATOM 1596 O O . GLY A 1 194 ? 0.368 -11.181 -7.420 1.00 26.47 279 GLY A O 1
ATOM 1597 N N . GLN A 1 195 ? 1.094 -9.329 -8.496 1.00 22.14 280 GLN A N 1
ATOM 1598 C CA . GLN A 1 195 ? -0.214 -8.854 -8.917 1.00 23.09 280 GLN A CA 1
ATOM 1599 C C . GLN A 1 195 ? -0.283 -8.723 -10.433 1.00 23.44 280 GLN A C 1
ATOM 1600 O O . GLN A 1 195 ? 0.715 -8.528 -11.088 1.00 22.37 280 GLN A O 1
ATOM 1606 N N . ARG A 1 196 ? -1.490 -8.799 -10.958 1.00 25.91 281 ARG A N 1
ATOM 1607 C CA . ARG A 1 196 ? -1.755 -8.694 -12.391 1.00 26.80 281 ARG A CA 1
ATOM 1608 C C . ARG A 1 196 ? -2.924 -7.788 -12.598 1.00 26.92 281 ARG A C 1
ATOM 1609 O O . ARG A 1 196 ? -3.877 -7.833 -11.824 1.00 27.74 281 ARG A O 1
ATOM 1617 N N . ILE A 1 197 ? -2.893 -6.994 -13.665 1.00 26.66 282 ILE A N 1
ATOM 1618 C CA . ILE A 1 197 ? -3.992 -6.080 -14.009 1.00 27.29 282 ILE A CA 1
ATOM 1619 C C . ILE A 1 197 ? -4.422 -6.395 -15.449 1.00 28.47 282 ILE A C 1
ATOM 1620 O O . ILE A 1 197 ? -3.576 -6.544 -16.336 1.00 26.82 282 ILE A O 1
ATOM 1625 N N . PRO A 1 198 ? -5.732 -6.549 -15.685 1.00 29.54 283 PRO A N 1
ATOM 1626 C CA . PRO A 1 198 ? -6.158 -6.892 -17.046 1.00 30.29 283 PRO A CA 1
ATOM 1627 C C . PRO A 1 198 ? -6.130 -5.721 -18.037 1.00 29.24 283 PRO A C 1
ATOM 1628 O O . PRO A 1 198 ? -6.419 -4.579 -17.680 1.00 28.56 283 PRO A O 1
ATOM 1632 N N . LEU A 1 199 ? -5.773 -6.033 -19.278 1.00 29.32 284 LEU A N 1
ATOM 1633 C CA . LEU A 1 199 ? -5.909 -5.106 -20.377 1.00 28.99 284 LEU A CA 1
ATOM 1634 C C . LEU A 1 199 ? -7.283 -5.315 -21.017 1.00 31.63 284 LEU A C 1
ATOM 1635 O O . LEU A 1 199 ? -7.921 -6.356 -20.787 1.00 32.75 284 LEU A O 1
ATOM 1640 N N . THR A 1 200 ? -7.713 -4.314 -21.779 1.00 32.17 285 THR A N 1
ATOM 1641 C CA . THR A 1 200 ? -8.957 -4.348 -22.555 1.00 36.14 285 THR A CA 1
ATOM 1642 C C . THR A 1 200 ? -8.662 -4.501 -24.033 1.00 36.86 285 THR A C 1
ATOM 1643 O O . THR A 1 200 ? -7.838 -3.761 -24.582 1.00 34.26 285 THR A O 1
ATOM 1647 N N . LEU A 1 201 ? -9.342 -5.445 -24.685 1.00 38.68 286 LEU A N 1
ATOM 1648 C CA . LEU A 1 201 ? -9.216 -5.579 -26.133 1.00 40.94 286 LEU A CA 1
ATOM 1649 C C . LEU A 1 201 ? -10.121 -4.551 -26.786 1.00 44.89 286 LEU A C 1
ATOM 1650 O O . LEU A 1 201 ? -11.343 -4.565 -26.588 1.00 44.56 286 LEU A O 1
ATOM 1655 N N . ASP A 1 202 ? -9.521 -3.647 -27.558 1.00 48.33 287 ASP A N 1
ATOM 1656 C CA . ASP A 1 202 ? -10.269 -2.579 -28.212 1.00 52.07 287 ASP A CA 1
ATOM 1657 C C . ASP A 1 202 ? -11.199 -3.142 -29.269 1.00 56.20 287 ASP A C 1
ATOM 1658 O O . ASP A 1 202 ? -10.780 -3.957 -30.101 1.00 60.39 287 ASP A O 1
ATOM 1659 N N . LYS A 1 203 ? -12.461 -2.721 -29.233 1.00 58.90 288 LYS A N 1
ATOM 1660 C CA . LYS A 1 203 ? -13.483 -3.234 -30.156 1.00 61.73 288 LYS A CA 1
ATOM 1661 C C . LYS A 1 203 ? -13.103 -2.933 -31.601 1.00 59.76 288 LYS A C 1
ATOM 1662 O O . LYS A 1 203 ? -13.092 -1.776 -32.007 1.00 61.40 288 LYS A O 1
ATOM 1668 N N . GLY A 1 204 ? -12.768 -3.980 -32.354 1.00 58.66 289 GLY A N 1
ATOM 1669 C CA . GLY A 1 204 ? -12.363 -3.852 -33.761 1.00 58.13 289 GLY A CA 1
ATOM 1670 C C . GLY A 1 204 ? -10.978 -3.276 -34.041 1.00 56.28 289 GLY A C 1
ATOM 1671 O O . GLY A 1 204 ? -10.651 -2.990 -35.196 1.00 56.69 289 GLY A O 1
ATOM 1672 N N . THR A 1 205 ? -10.155 -3.110 -33.005 1.00 52.09 290 THR A N 1
ATOM 1673 C CA . THR A 1 205 ? -8.813 -2.525 -33.172 1.00 48.54 290 THR A CA 1
ATOM 1674 C C . THR A 1 205 ? -7.725 -3.582 -33.337 1.00 44.71 290 THR A C 1
ATOM 1675 O O . THR A 1 205 ? -6.665 -3.293 -33.894 1.00 44.77 290 THR A O 1
ATOM 1679 N N . GLY A 1 206 ? -7.971 -4.793 -32.841 1.00 41.30 291 GLY A N 1
ATOM 1680 C CA . GLY A 1 206 ? -6.978 -5.857 -32.878 1.00 39.38 291 GLY A CA 1
ATOM 1681 C C . GLY A 1 206 ? -5.873 -5.707 -31.826 1.00 34.96 291 GLY A C 1
ATOM 1682 O O . GLY A 1 206 ? -4.878 -6.442 -31.878 1.00 35.63 291 GLY A O 1
ATOM 1683 N N . PHE A 1 207 ? -6.044 -4.771 -30.884 1.00 34.20 292 PHE A N 1
ATOM 1684 C CA . PHE A 1 207 ? -5.037 -4.510 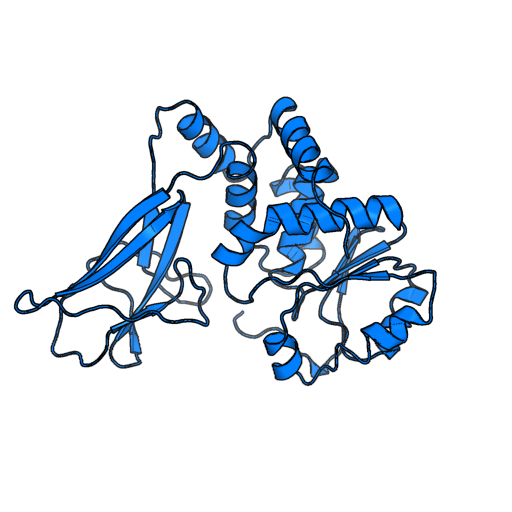-29.819 1.00 31.88 292 PHE A CA 1
ATOM 1685 C C . PHE A 1 207 ? -5.587 -4.467 -28.389 1.00 30.95 292 PHE A C 1
ATOM 1686 O O . PHE A 1 207 ? -6.638 -3.899 -28.131 1.00 31.70 292 PHE A O 1
ATOM 1694 N N . TRP A 1 208 ? -4.822 -5.055 -27.478 1.00 29.71 293 TRP A N 1
ATOM 1695 C CA . TRP A 1 208 ? -5.042 -4.976 -26.040 1.00 29.24 293 TRP A CA 1
ATOM 1696 C C . TRP A 1 208 ? -4.368 -3.697 -25.550 1.00 28.30 293 TRP A C 1
ATOM 1697 O O . TRP A 1 208 ? -3.276 -3.400 -25.980 1.00 26.77 293 TRP A O 1
ATOM 1708 N N . ILE A 1 209 ? -5.038 -2.956 -24.679 1.00 28.17 294 ILE A N 1
ATOM 1709 C CA . ILE A 1 209 ? -4.520 -1.690 -24.164 1.00 28.80 294 ILE A CA 1
ATOM 1710 C C . ILE A 1 209 ? -4.624 -1.569 -22.628 1.00 27.74 294 ILE A C 1
ATOM 1711 O O . ILE A 1 209 ? -5.561 -2.092 -22.004 1.00 28.91 294 ILE A O 1
ATOM 1716 N N . LEU A 1 210 ? -3.640 -0.894 -22.036 1.00 26.67 295 LEU A N 1
ATOM 1717 C CA . LEU A 1 210 ? -3.678 -0.459 -20.627 1.00 26.19 295 LEU A CA 1
ATOM 1718 C C . LEU A 1 210 ? -3.256 0.994 -20.616 1.00 26.43 295 LEU A C 1
ATOM 1719 O O . LEU A 1 210 ? -2.263 1.326 -21.253 1.00 25.28 295 LEU A O 1
ATOM 1724 N N . LYS A 1 211 ? -3.987 1.834 -19.889 1.00 27.70 296 LYS A N 1
ATOM 1725 C CA . LYS A 1 211 ? -3.534 3.191 -19.575 1.00 30.30 296 LYS A CA 1
ATOM 1726 C C . LYS A 1 211 ? -3.335 3.321 -18.070 1.00 29.67 296 LYS A C 1
ATOM 1727 O O . LYS A 1 211 ? -4.199 2.909 -17.289 1.00 28.86 296 LYS A O 1
ATOM 1733 N N . ARG A 1 212 ? -2.187 3.861 -17.665 1.00 28.10 297 ARG A N 1
ATOM 1734 C CA . ARG A 1 212 ? -1.871 4.051 -16.254 1.00 26.83 297 ARG A CA 1
ATOM 1735 C C . ARG A 1 212 ? -1.192 5.395 -16.086 1.00 25.24 297 ARG A C 1
ATOM 1736 O O . ARG A 1 212 ? -0.370 5.773 -16.889 1.00 24.19 297 ARG A O 1
ATOM 1744 N N . GLU A 1 213 ? -1.480 6.038 -14.975 1.00 24.85 298 GLU A N 1
ATOM 1745 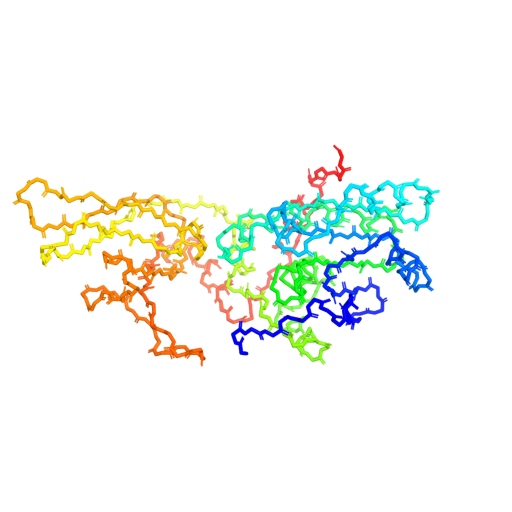C CA . GLU A 1 213 ? -0.775 7.239 -14.549 1.00 24.70 298 GLU A CA 1
ATOM 1746 C C . GLU A 1 213 ? 0.438 6.825 -13.739 1.00 22.77 298 GLU A C 1
ATOM 1747 O O . GLU A 1 213 ? 0.304 6.201 -12.680 1.00 22.25 298 GLU A O 1
ATOM 1753 N N . LEU A 1 214 ? 1.613 7.181 -14.243 1.00 20.45 299 LEU A N 1
ATOM 1754 C CA . LEU A 1 214 ? 2.868 6.877 -13.587 1.00 19.05 299 LEU A CA 1
ATOM 1755 C C . LEU A 1 214 ? 3.697 8.137 -13.366 1.00 18.87 299 LEU A C 1
ATOM 1756 O O . LEU A 1 214 ? 3.657 9.048 -14.202 1.00 19.11 299 LEU A O 1
ATOM 1761 N N . PRO A 1 215 ? 4.481 8.169 -12.272 1.00 17.64 300 PRO A N 1
ATOM 1762 C CA . PRO A 1 215 ? 5.432 9.233 -12.050 1.00 17.66 300 PRO A CA 1
ATOM 1763 C C . PRO A 1 215 ? 6.704 8.960 -12.850 1.00 17.84 300 PRO A C 1
ATOM 1764 O O . PRO A 1 215 ? 6.775 7.976 -13.574 1.00 17.53 300 PRO A O 1
ATOM 1768 N N . GLU A 1 216 ? 7.687 9.848 -12.774 1.00 18.82 301 GLU A N 1
ATOM 1769 C CA . GLU A 1 216 ? 8.894 9.654 -13.561 1.00 19.24 301 GLU A CA 1
ATOM 1770 C C . GLU A 1 216 ? 9.708 8.469 -13.034 1.00 18.47 301 GLU A C 1
ATOM 1771 O O . GLU A 1 216 ? 9.703 8.182 -11.840 1.00 16.75 301 GLU A O 1
ATOM 1777 N N . GLY A 1 217 ? 10.379 7.789 -13.955 1.00 18.18 302 GLY A N 1
ATOM 1778 C CA . GLY A 1 217 ? 11.283 6.676 -13.630 1.00 18.23 302 GLY A CA 1
ATOM 1779 C C . GLY A 1 217 ? 11.211 5.629 -14.712 1.00 19.07 302 GLY A C 1
ATOM 1780 O O . GLY A 1 217 ? 10.593 5.842 -15.762 1.00 19.70 302 GLY A O 1
ATOM 1781 N N . GLN A 1 218 ? 11.847 4.493 -14.475 1.00 19.13 303 GLN A N 1
ATOM 1782 C CA . GLN A 1 218 ? 11.828 3.399 -15.437 1.00 19.56 303 GLN A CA 1
ATOM 1783 C C . GLN A 1 218 ? 11.211 2.179 -14.788 1.00 18.80 303 GLN A C 1
ATOM 1784 O O . GLN A 1 218 ? 11.682 1.697 -13.747 1.00 20.41 303 GLN A O 1
ATOM 1790 N N . PHE A 1 219 ? 10.150 1.676 -15.391 1.00 17.49 304 PHE A N 1
ATOM 1791 C CA . PHE A 1 219 ? 9.309 0.647 -14.781 1.00 17.35 304 PHE A CA 1
ATOM 1792 C C . PHE A 1 219 ? 9.323 -0.632 -15.598 1.00 17.51 304 PHE A C 1
ATOM 1793 O O . PHE A 1 219 ? 8.784 -0.681 -16.712 1.00 19.08 304 PHE A O 1
ATOM 1801 N N . GLU A 1 220 ? 9.891 -1.684 -15.026 1.00 17.46 305 GLU A N 1
ATOM 1802 C CA . GLU A 1 220 ? 9.885 -2.984 -15.679 1.00 18.15 305 GLU A CA 1
ATOM 1803 C C . GLU A 1 220 ? 8.544 -3.662 -15.478 1.00 17.48 305 GLU A C 1
ATOM 1804 O O . GLU A 1 220 ? 7.918 -3.562 -14.402 1.00 16.78 305 GLU A O 1
ATOM 1810 N N . TYR A 1 221 ? 8.092 -4.346 -16.527 1.00 17.62 306 TYR A N 1
ATOM 1811 C CA . TYR A 1 221 ? 6.821 -5.027 -16.503 1.00 18.07 306 TYR A CA 1
ATOM 1812 C C . TYR A 1 221 ? 6.890 -6.157 -17.505 1.00 18.96 306 TYR A C 1
ATOM 1813 O O . TYR A 1 221 ? 7.820 -6.240 -18.298 1.00 19.51 306 TYR A O 1
ATOM 1822 N N . LYS A 1 222 ? 5.894 -7.011 -17.445 1.00 19.66 307 LYS A N 1
ATOM 1823 C CA . LYS A 1 222 ? 5.810 -8.146 -18.336 1.00 20.99 307 LYS A CA 1
ATOM 1824 C C . LYS A 1 222 ? 4.356 -8.503 -18.545 1.00 20.95 307 LYS A C 1
ATOM 1825 O O . LYS A 1 222 ? 3.495 -8.174 -17.739 1.00 20.53 307 LYS A O 1
ATOM 1831 N N . TYR A 1 223 ? 4.067 -9.136 -19.679 1.00 22.62 308 TYR A N 1
ATOM 1832 C CA . TYR A 1 223 ? 2.717 -9.540 -20.014 1.00 23.39 308 TYR A CA 1
ATOM 1833 C C . TYR A 1 223 ? 2.463 -10.967 -19.562 1.00 24.58 308 TYR A C 1
ATOM 1834 O O . TYR A 1 223 ? 3.372 -11.767 -19.541 1.00 25.82 308 TYR A O 1
ATOM 1843 N N . ILE A 1 224 ? 1.226 -11.246 -19.200 1.00 26.04 309 ILE A N 1
ATOM 1844 C CA . ILE A 1 224 ? 0.749 -12.604 -18.983 1.00 28.68 309 ILE A CA 1
ATOM 1845 C C . ILE A 1 224 ? -0.328 -12.821 -20.043 1.00 29.37 309 ILE A C 1
ATOM 1846 O O . ILE A 1 224 ? -1.381 -12.192 -19.994 1.00 28.50 309 ILE A O 1
ATOM 1851 N N . ILE A 1 225 ? -0.048 -13.688 -21.010 1.00 31.22 310 ILE A N 1
ATOM 1852 C CA . ILE A 1 225 ? -0.947 -13.901 -22.157 1.00 33.08 310 ILE A CA 1
ATOM 1853 C C . ILE A 1 225 ? -1.546 -15.294 -22.024 1.00 34.80 310 ILE A C 1
ATOM 1854 O O . ILE A 1 225 ? -0.832 -16.262 -22.128 1.00 35.18 310 ILE A O 1
ATOM 1859 N N . ASP A 1 226 ? -2.848 -15.377 -21.777 1.00 35.92 311 ASP A N 1
ATOM 1860 C CA . ASP A 1 226 ? -3.498 -16.656 -21.458 1.00 39.41 311 ASP A CA 1
ATOM 1861 C C . ASP A 1 226 ? -2.645 -17.468 -20.477 1.00 39.03 311 ASP A C 1
ATOM 1862 O O . ASP A 1 226 ? -2.326 -18.639 -20.716 1.00 40.74 311 ASP A O 1
ATOM 1867 N N . GLY A 1 227 ? -2.223 -16.809 -19.396 1.00 37.98 312 GLY A N 1
ATOM 1868 C CA . GLY A 1 227 ? -1.488 -17.468 -18.314 1.00 36.68 312 GLY A CA 1
ATOM 1869 C C . GLY A 1 227 ? 0.008 -17.646 -18.500 1.00 36.81 312 GLY A C 1
ATOM 1870 O O . GLY A 1 227 ? 0.676 -18.144 -17.605 1.00 37.21 312 GLY A O 1
ATOM 1871 N N . GLU A 1 228 ? 0.549 -17.246 -19.647 1.00 36.16 313 GLU A N 1
ATOM 1872 C CA . GLU A 1 228 ? 1.939 -17.431 -19.958 1.00 37.68 313 GLU A CA 1
ATOM 1873 C C . GLU A 1 228 ? 2.710 -16.100 -19.904 1.00 35.82 313 GLU A C 1
ATOM 1874 O O . GLU A 1 228 ? 2.358 -15.137 -20.583 1.00 34.07 313 GLU A O 1
ATOM 1880 N N . TRP A 1 229 ? 3.781 -16.080 -19.118 1.00 33.24 314 TRP A N 1
ATOM 1881 C CA . TRP A 1 229 ? 4.633 -14.901 -18.992 1.00 31.52 314 TRP A CA 1
ATOM 1882 C C . TRP A 1 229 ? 5.382 -14.671 -20.298 1.00 32.69 314 TRP A C 1
ATOM 1883 O O . TRP A 1 229 ? 6.065 -15.576 -20.777 1.00 33.42 314 TRP A O 1
ATOM 1894 N N . THR A 1 230 ? 5.263 -13.462 -20.853 1.00 31.02 315 THR A N 1
ATOM 1895 C CA . THR A 1 230 ? 5.822 -13.136 -22.153 1.00 32.83 315 THR A CA 1
ATOM 1896 C C . THR A 1 230 ? 6.263 -11.690 -22.163 1.00 31.12 315 THR A C 1
ATOM 1897 O O . THR A 1 230 ? 5.530 -10.834 -21.668 1.00 29.84 315 THR A O 1
ATOM 1901 N N . HIS A 1 231 ? 7.444 -11.409 -22.715 1.00 31.95 316 HIS A N 1
ATOM 1902 C CA . HIS A 1 231 ? 7.799 -10.021 -23.032 1.00 32.16 316 HIS A CA 1
ATOM 1903 C C . HIS A 1 231 ? 7.390 -9.720 -24.472 1.00 32.99 316 HIS A C 1
ATOM 1904 O O . HIS A 1 231 ? 7.492 -10.570 -25.376 1.00 34.32 316 HIS A O 1
ATOM 1911 N N . ASN A 1 232 ? 6.890 -8.508 -24.650 1.00 31.03 317 ASN A N 1
ATOM 1912 C CA . ASN A 1 232 ? 6.417 -8.040 -25.932 1.00 30.70 317 ASN A CA 1
ATOM 1913 C C . ASN A 1 232 ? 7.606 -7.589 -26.760 1.00 31.39 317 ASN A C 1
ATOM 1914 O O . ASN A 1 232 ? 8.280 -6.647 -26.387 1.00 29.21 317 ASN A O 1
ATOM 1919 N N . GLU A 1 233 ? 7.855 -8.252 -27.888 1.00 34.29 318 GLU A N 1
ATOM 1920 C CA . GLU A 1 233 ? 8.942 -7.841 -28.793 1.00 36.92 318 GLU A CA 1
ATOM 1921 C C . GLU A 1 233 ? 8.756 -6.454 -29.426 1.00 35.83 318 GLU A C 1
ATOM 1922 O O . GLU A 1 233 ? 9.734 -5.842 -29.868 1.00 35.46 318 GLU A O 1
ATOM 1928 N N . ALA A 1 234 ? 7.516 -5.976 -29.482 1.00 34.13 319 ALA A N 1
ATOM 1929 C CA . ALA A 1 234 ? 7.184 -4.659 -30.062 1.00 34.42 319 ALA A CA 1
ATOM 1930 C C . ALA A 1 234 ? 7.258 -3.500 -29.076 1.00 33.32 319 ALA A C 1
ATOM 1931 O O . ALA A 1 234 ? 6.915 -2.371 -29.445 1.00 34.74 319 ALA A O 1
ATOM 1933 N N . GLU A 1 235 ? 7.660 -3.762 -27.822 1.00 30.68 320 GLU A N 1
ATOM 1934 C CA . GLU A 1 235 ? 7.910 -2.694 -26.850 1.00 28.99 320 GLU A CA 1
ATOM 1935 C C . GLU A 1 235 ? 9.339 -2.797 -26.294 1.00 28.02 320 GLU A C 1
ATOM 1936 O O . GLU A 1 235 ? 9.984 -3.844 -26.411 1.00 28.54 320 GLU A O 1
ATOM 1942 N N . PRO A 1 236 ? 9.853 -1.703 -25.705 1.00 27.35 321 PRO A N 1
ATOM 1943 C CA . PRO A 1 236 ? 11.220 -1.744 -25.185 1.00 26.23 321 PRO A CA 1
ATOM 1944 C C . PRO A 1 236 ? 11.398 -2.849 -24.162 1.00 26.35 321 PRO A C 1
ATOM 1945 O O . PRO A 1 236 ? 10.489 -3.086 -23.343 1.00 23.48 321 PRO A O 1
ATOM 1949 N N . PHE A 1 237 ? 12.529 -3.537 -24.226 1.00 27.00 322 PHE A N 1
ATOM 1950 C CA . PHE A 1 237 ? 12.805 -4.594 -23.263 1.00 28.91 322 PHE A CA 1
ATOM 1951 C C . PHE A 1 237 ? 14.256 -4.642 -22.873 1.00 30.22 322 PHE A C 1
ATOM 1952 O O . PHE A 1 237 ? 15.114 -4.103 -23.573 1.00 31.40 322 PHE A O 1
ATOM 1960 N N . ILE A 1 238 ? 14.504 -5.259 -21.725 1.00 31.73 323 ILE A N 1
ATOM 1961 C CA . ILE A 1 238 ? 15.831 -5.296 -21.119 1.00 34.17 323 ILE A CA 1
ATOM 1962 C C . ILE A 1 238 ? 16.062 -6.702 -20.572 1.00 36.64 323 ILE A C 1
ATOM 1963 O O . ILE A 1 238 ? 15.130 -7.360 -20.070 1.00 34.68 323 ILE A O 1
ATOM 1968 N N . GLY A 1 239 ? 17.301 -7.167 -20.681 1.00 39.03 324 GLY A N 1
ATOM 1969 C CA . GLY A 1 239 ? 17.663 -8.498 -20.212 1.00 41.36 324 GLY A CA 1
ATOM 1970 C C . GLY A 1 239 ? 18.367 -9.277 -21.304 1.00 44.81 324 GLY A C 1
ATOM 1971 O O . GLY A 1 239 ? 18.667 -8.712 -22.369 1.00 44.90 324 GLY A O 1
ATOM 1972 N N . PRO A 1 240 ? 18.646 -10.575 -21.053 1.00 47.91 325 PRO A N 1
ATOM 1973 C CA . PRO A 1 240 ? 18.331 -11.290 -19.804 1.00 48.08 325 PRO A CA 1
ATOM 1974 C C . PRO A 1 240 ? 19.081 -10.731 -18.603 1.00 49.59 325 PRO A C 1
ATOM 1975 O O . PRO A 1 240 ? 20.259 -10.353 -18.723 1.00 49.97 325 PRO A O 1
ATOM 1979 N N . ASN A 1 241 ? 18.392 -10.652 -17.468 1.00 48.26 326 ASN A N 1
ATOM 1980 C CA . ASN A 1 241 ? 19.007 -10.223 -16.214 1.00 49.67 326 ASN A CA 1
ATOM 1981 C C . ASN A 1 241 ? 19.732 -11.410 -15.589 1.00 51.63 326 ASN A C 1
ATOM 1982 O O . ASN A 1 241 ? 19.788 -12.496 -16.191 1.00 50.71 326 ASN A O 1
ATOM 1987 N N . LYS A 1 242 ? 20.263 -11.206 -14.384 1.00 53.84 327 LYS A N 1
ATOM 1988 C CA . LYS A 1 242 ? 20.955 -12.269 -13.625 1.00 58.37 327 LYS A CA 1
ATOM 1989 C C . LYS A 1 242 ? 20.191 -13.592 -13.641 1.00 58.72 327 LYS A C 1
ATOM 1990 O O . LYS A 1 242 ? 20.765 -14.659 -13.899 1.00 59.48 327 LYS A O 1
ATOM 1996 N N . ASP A 1 243 ? 18.887 -13.496 -13.381 1.00 57.26 328 ASP A N 1
ATOM 1997 C CA . ASP A 1 243 ? 18.022 -14.665 -13.216 1.00 56.18 328 ASP A CA 1
ATOM 1998 C C . ASP A 1 243 ? 17.565 -15.255 -14.554 1.00 55.06 328 ASP A C 1
ATOM 1999 O O . ASP A 1 243 ? 16.818 -16.234 -14.580 1.00 55.33 328 ASP A O 1
ATOM 2004 N N . GLY A 1 244 ? 18.006 -14.651 -15.658 1.00 53.76 329 GLY A N 1
ATOM 2005 C CA . GLY A 1 244 ? 17.730 -15.157 -16.996 1.00 52.23 329 GLY A CA 1
ATOM 2006 C C . GLY A 1 244 ? 16.392 -14.685 -17.522 1.00 50.43 329 GLY A C 1
ATOM 2007 O O . GLY A 1 244 ? 15.824 -15.289 -18.436 1.00 52.94 329 GLY A O 1
ATOM 2008 N N . HIS A 1 245 ? 15.884 -13.602 -16.943 1.00 48.08 330 HIS A N 1
ATOM 2009 C CA . HIS A 1 245 ? 14.560 -13.091 -17.307 1.00 46.30 330 HIS A CA 1
ATOM 2010 C C . HIS A 1 245 ? 14.641 -11.768 -18.075 1.00 40.69 330 HIS A C 1
ATOM 2011 O O . HIS A 1 245 ? 15.464 -10.894 -17.783 1.00 38.42 330 HIS A O 1
ATOM 2018 N N . THR A 1 246 ? 13.797 -11.661 -19.094 1.00 38.64 331 THR A N 1
ATOM 2019 C CA . THR A 1 246 ? 13.719 -10.474 -19.920 1.00 33.89 331 THR A CA 1
ATOM 2020 C C . THR A 1 246 ? 12.372 -9.805 -19.640 1.00 29.71 331 THR A C 1
ATOM 2021 O O . THR A 1 246 ? 11.327 -10.456 -19.681 1.00 28.75 331 THR A O 1
ATOM 2025 N N . ASN A 1 247 ? 12.426 -8.513 -19.313 1.00 25.33 332 ASN A N 1
ATOM 2026 C CA . ASN A 1 247 ? 11.240 -7.719 -18.994 1.00 23.04 332 ASN A CA 1
ATOM 2027 C C . ASN A 1 247 ? 11.092 -6.575 -19.992 1.00 21.71 332 ASN A C 1
ATOM 2028 O O . ASN A 1 247 ? 12.074 -6.046 -20.478 1.00 23.18 332 ASN A O 1
ATOM 2033 N N . ASN A 1 248 ? 9.863 -6.188 -20.288 1.00 21.25 333 ASN A N 1
ATOM 2034 C CA . ASN A 1 248 ? 9.627 -4.892 -20.925 1.00 20.56 333 ASN A CA 1
ATOM 2035 C C . ASN A 1 248 ? 9.899 -3.790 -19.910 1.00 20.25 333 ASN A C 1
ATOM 2036 O O . ASN A 1 248 ? 9.962 -4.046 -18.707 1.00 19.33 333 ASN A O 1
ATOM 2041 N N . TYR A 1 249 ? 10.085 -2.571 -20.388 1.00 20.53 334 TYR A N 1
ATOM 2042 C CA . TYR A 1 249 ? 10.130 -1.431 -19.494 1.00 20.31 334 TYR A CA 1
ATOM 2043 C C . TYR A 1 249 ? 9.449 -0.223 -20.108 1.00 21.15 334 TYR A C 1
ATOM 2044 O O . TYR A 1 249 ? 9.352 -0.116 -21.324 1.00 22.66 334 TYR A O 1
ATOM 2053 N N . ALA A 1 250 ? 8.925 0.640 -19.235 1.00 21.07 335 ALA A N 1
ATOM 2054 C CA . ALA A 1 250 ? 8.354 1.914 -19.607 1.00 22.82 335 ALA A CA 1
ATOM 2055 C C . ALA A 1 250 ? 9.249 2.964 -18.974 1.00 23.57 335 ALA A C 1
ATOM 2056 O O . ALA A 1 250 ? 9.396 2.992 -17.762 1.00 22.42 335 ALA A O 1
ATOM 2058 N N . LYS A 1 251 ? 9.876 3.801 -19.793 1.00 25.37 336 LYS A N 1
ATOM 2059 C CA . LYS A 1 251 ? 10.677 4.917 -19.281 1.00 26.83 336 LYS A CA 1
ATOM 2060 C C . LYS A 1 251 ? 9.828 6.184 -19.340 1.00 26.86 336 LYS A C 1
ATOM 2061 O O . LYS A 1 251 ? 9.427 6.628 -20.425 1.00 28.22 336 LYS A O 1
ATOM 2067 N N . VAL A 1 252 ? 9.546 6.766 -18.181 1.00 25.24 337 VAL A N 1
ATOM 2068 C CA . VAL A 1 252 ? 8.670 7.926 -18.056 1.00 25.37 337 VAL A CA 1
ATOM 2069 C C . VAL A 1 252 ? 9.509 9.151 -17.681 1.00 27.65 337 VAL A C 1
ATOM 2070 O O . VAL A 1 252 ? 10.218 9.130 -16.674 1.00 23.90 337 VAL A O 1
ATOM 2074 N N . VAL A 1 253 ? 9.454 10.199 -18.514 1.00 30.35 338 VAL A N 1
ATOM 2075 C CA . VAL A 1 253 ? 10.285 11.401 -18.332 1.00 34.51 338 VAL A CA 1
ATOM 2076 C C . VAL A 1 253 ? 9.437 12.650 -18.508 1.00 36.05 338 VAL A C 1
ATOM 2077 O O . VAL A 1 253 ? 8.710 12.756 -19.483 1.00 36.24 338 VAL A O 1
ATOM 2081 N N . ASP A 1 254 ? 9.558 13.599 -17.586 1.00 37.12 339 ASP A N 1
ATOM 2082 C CA . ASP A 1 254 ? 8.818 14.865 -17.667 1.00 41.31 339 ASP A CA 1
ATOM 2083 C C . ASP A 1 254 ? 9.543 15.841 -18.606 1.00 44.31 339 ASP A C 1
ATOM 2084 O O . ASP A 1 254 ? 9.135 16.011 -19.759 1.00 46.20 339 ASP A O 1
ATOM 2089 N N . ASP A 1 255 ? 10.630 16.451 -18.131 1.00 46.01 340 ASP A N 1
ATOM 2090 C CA . ASP A 1 255 ? 11.358 17.460 -18.923 1.00 48.94 340 ASP A CA 1
ATOM 2091 C C . ASP A 1 255 ? 12.821 17.570 -18.480 1.00 47.20 340 ASP A C 1
ATOM 2092 O O . ASP A 1 255 ? 13.126 18.300 -17.542 1.00 45.23 340 ASP A O 1
ATOM 2097 N N . PRO A 1 256 ? 13.732 16.857 -19.168 1.00 50.11 341 PRO A N 1
ATOM 2098 C CA . PRO A 1 256 ? 15.151 16.811 -18.772 1.00 50.99 341 PRO A CA 1
ATOM 2099 C C . PRO A 1 256 ? 15.874 18.165 -18.666 1.00 53.01 341 PRO A C 1
ATOM 2100 O O . PRO A 1 256 ? 16.866 18.268 -17.946 1.00 52.54 341 PRO A O 1
ATOM 2104 N N . THR A 1 257 ? 15.389 19.180 -19.380 1.00 55.40 342 THR A N 1
ATOM 2105 C CA . THR A 1 257 ? 16.028 20.498 -19.397 1.00 56.13 342 THR A CA 1
ATOM 2106 C C . THR A 1 257 ? 15.523 21.436 -18.301 1.00 55.22 342 THR A C 1
ATOM 2107 O O . THR A 1 257 ? 16.139 22.472 -18.050 1.00 57.57 342 THR A O 1
ATOM 2111 N N . SER A 1 258 ? 14.415 21.080 -17.653 1.00 50.77 343 SER A N 1
ATOM 2112 C CA . SER A 1 258 ? 13.892 21.861 -16.538 1.00 49.72 343 SER A CA 1
ATOM 2113 C C . SER A 1 258 ? 14.819 21.779 -15.323 1.00 48.95 343 SER A C 1
ATOM 2114 O O . SER A 1 258 ? 15.717 20.939 -15.271 1.00 49.42 343 SER A O 1
ATOM 2117 N N . VAL A 1 259 ? 14.602 22.656 -14.352 1.00 49.16 344 VAL A N 1
ATOM 2118 C CA . VAL A 1 259 ? 15.398 22.653 -13.126 1.00 49.32 344 VAL A CA 1
ATOM 2119 C C . VAL A 1 259 ? 15.227 21.330 -12.369 1.00 47.37 344 VAL A C 1
ATOM 2120 O O . VAL A 1 259 ? 16.200 20.756 -11.862 1.00 43.75 344 VAL A O 1
ATOM 2124 N N . ASP A 1 260 ? 13.987 20.857 -12.286 1.00 44.94 345 ASP A N 1
ATOM 2125 C CA . ASP A 1 260 ? 13.715 19.592 -11.598 1.00 43.32 345 ASP A CA 1
ATOM 2126 C C . ASP A 1 260 ? 14.253 18.399 -12.381 1.00 40.26 345 ASP A C 1
ATOM 2127 O O . ASP A 1 260 ? 14.693 17.411 -11.778 1.00 38.64 345 ASP A O 1
ATOM 2132 N N . GLY A 1 261 ? 14.221 18.498 -13.710 1.00 39.61 346 GLY A N 1
ATOM 2133 C CA . GLY A 1 261 ? 14.760 17.460 -14.591 1.00 39.03 346 GLY A CA 1
ATOM 2134 C C . GLY A 1 261 ? 16.276 17.346 -14.514 1.00 38.91 346 GLY A C 1
ATOM 2135 O O . GLY A 1 261 ? 16.845 16.249 -14.564 1.00 34.80 346 GLY A O 1
ATOM 2136 N N . THR A 1 262 ? 16.929 18.497 -14.419 1.00 39.66 347 THR A N 1
ATOM 2137 C CA . THR A 1 262 ? 18.366 18.543 -14.205 1.00 40.50 347 THR A CA 1
ATOM 2138 C C . THR A 1 262 ? 18.745 17.906 -12.863 1.00 36.85 347 THR A C 1
ATOM 2139 O O . THR A 1 262 ? 19.698 17.140 -12.800 1.00 36.00 347 THR A O 1
ATOM 2143 N N . THR A 1 263 ? 17.986 18.197 -11.803 1.00 34.71 348 THR A N 1
ATOM 2144 C CA . THR A 1 263 ? 18.176 17.570 -10.486 1.00 32.67 348 THR A CA 1
ATOM 2145 C C . THR A 1 263 ? 17.968 16.058 -10.515 1.00 29.83 348 THR A C 1
ATOM 2146 O O . THR A 1 263 ? 18.745 15.292 -9.938 1.00 29.76 348 THR A O 1
ATOM 2150 N N . ARG A 1 264 ? 16.888 15.627 -11.151 1.00 27.78 349 ARG A N 1
ATOM 2151 C CA . ARG A 1 264 ? 16.620 14.192 -11.302 1.00 25.82 349 ARG A CA 1
ATOM 2152 C C . ARG A 1 264 ? 17.797 13.477 -11.993 1.00 25.87 349 ARG A C 1
ATOM 2153 O O . ARG A 1 264 ? 18.180 12.374 -11.610 1.00 24.61 349 ARG A O 1
ATOM 2161 N N . GLU A 1 265 ? 18.354 14.085 -13.024 1.00 28.75 350 GLU A N 1
ATOM 2162 C CA . GLU A 1 265 ? 19.465 13.460 -13.747 1.00 30.72 350 GLU A CA 1
ATOM 2163 C C . GLU A 1 265 ? 20.684 13.278 -12.825 1.00 28.84 350 GLU A C 1
ATOM 2164 O O . GLU A 1 265 ? 21.302 12.205 -12.780 1.00 26.41 350 GLU A O 1
ATOM 2170 N N . ARG A 1 266 ? 21.007 14.317 -12.068 1.00 28.29 351 ARG A N 1
ATOM 2171 C CA . ARG A 1 266 ? 22.112 14.232 -11.100 1.00 28.88 351 ARG A CA 1
ATOM 2172 C C . ARG A 1 266 ? 21.852 13.152 -10.035 1.00 27.13 351 ARG A C 1
ATOM 2173 O O . ARG A 1 266 ? 22.726 12.359 -9.682 1.00 26.18 351 ARG A O 1
ATOM 2181 N N . LEU A 1 267 ? 20.626 13.102 -9.530 1.00 26.29 352 LEU A N 1
ATOM 2182 C CA . LEU A 1 267 ? 20.301 12.162 -8.479 1.00 25.82 352 LEU A CA 1
ATOM 2183 C C . LEU A 1 267 ? 20.021 10.728 -8.973 1.00 24.65 352 LEU A C 1
ATOM 2184 O O . LEU A 1 267 ? 19.941 9.781 -8.182 1.00 24.02 352 LEU A O 1
ATOM 2189 N N . SER A 1 268 ? 19.940 10.551 -10.290 1.00 24.48 353 SER A N 1
ATOM 2190 C CA . SER A 1 268 ? 19.774 9.243 -10.877 1.00 23.97 353 SER A CA 1
ATOM 2191 C C . SER A 1 268 ? 21.099 8.588 -11.263 1.00 24.73 353 SER A C 1
ATOM 2192 O O . SER A 1 268 ? 21.103 7.470 -11.745 1.00 26.24 353 SER A O 1
ATOM 2195 N N A SER A 1 269 ? 22.216 9.276 -11.071 0.50 26.06 354 SER A N 1
ATOM 2196 N N B SER A 1 269 ? 22.205 9.292 -11.019 0.50 26.19 354 SER A N 1
ATOM 2197 C CA A SER A 1 269 ? 23.510 8.676 -11.385 0.50 27.33 354 SER A CA 1
ATOM 2198 C CA B SER A 1 269 ? 23.552 8.753 -11.220 0.50 27.72 354 SER A CA 1
ATOM 2199 C C A SER A 1 269 ? 23.762 7.627 -10.299 0.50 27.64 354 SER A C 1
ATOM 2200 C C B SER A 1 269 ? 23.718 7.572 -10.287 0.50 27.85 354 SER A C 1
ATOM 2201 O O A SER A 1 269 ? 23.050 7.600 -9.280 0.50 27.35 354 SER A O 1
ATOM 2202 O O B SER A 1 269 ? 22.913 7.400 -9.355 0.50 27.33 354 SER A O 1
ATOM 2207 N N . GLU A 1 270 ? 24.731 6.751 -10.530 1.00 30.72 355 GLU A N 1
ATOM 2208 C CA . GLU A 1 270 ? 24.993 5.611 -9.628 1.00 32.46 355 GLU A CA 1
ATOM 2209 C C . GLU A 1 270 ? 25.165 6.052 -8.171 1.00 32.33 355 GLU A C 1
ATOM 2210 O O . GLU A 1 270 ? 24.489 5.530 -7.269 1.00 30.85 355 GLU A O 1
ATOM 2216 N N . ASP A 1 271 ? 26.048 7.026 -7.946 1.00 33.46 356 ASP A N 1
ATOM 2217 C CA . ASP A 1 271 ? 26.242 7.586 -6.609 1.00 33.82 356 ASP A CA 1
ATOM 2218 C C . ASP A 1 271 ? 25.775 9.032 -6.638 1.00 33.39 356 ASP A C 1
ATOM 2219 O O . ASP A 1 271 ? 26.544 9.937 -6.967 1.00 37.00 356 ASP A O 1
ATOM 2224 N N . PRO A 1 272 ? 24.502 9.247 -6.303 1.00 32.73 357 PRO A N 1
ATOM 2225 C CA . PRO A 1 272 ? 23.955 10.577 -6.360 1.00 31.43 357 PRO A CA 1
ATOM 2226 C C . PRO A 1 272 ? 24.479 11.470 -5.241 1.00 30.72 357 PRO A C 1
ATOM 2227 O O . PRO A 1 272 ? 24.116 11.280 -4.091 1.00 31.27 357 PRO A O 1
ATOM 2231 N N . GLU A 1 273 ? 25.267 12.470 -5.599 1.00 31.33 358 GLU A N 1
ATOM 2232 C CA . GLU A 1 273 ? 25.805 13.403 -4.610 1.00 33.04 358 GLU A CA 1
ATOM 2233 C C . GLU A 1 273 ? 24.717 14.382 -4.170 1.00 27.74 358 GLU A C 1
ATOM 2234 O O . GLU A 1 273 ? 24.262 15.172 -4.966 1.00 29.21 358 GLU A O 1
ATOM 2240 N N . LEU A 1 274 ? 24.332 14.333 -2.899 1.00 24.88 359 LEU A N 1
ATOM 2241 C CA . LEU A 1 274 ? 23.405 15.295 -2.330 1.00 23.17 359 LEU A CA 1
ATOM 2242 C C . LEU A 1 274 ? 24.086 16.612 -2.002 1.00 24.18 359 LEU A C 1
ATOM 2243 O O . LEU A 1 274 ? 25.143 16.615 -1.386 1.00 25.16 359 LEU A O 1
ATOM 2248 N N . LEU A 1 275 ? 23.466 17.716 -2.383 1.00 23.20 360 LEU A N 1
ATOM 2249 C CA . LEU A 1 275 ? 23.819 19.026 -1.807 1.00 24.27 360 LEU A CA 1
ATOM 2250 C C . LEU A 1 275 ? 23.490 19.033 -0.338 1.00 23.69 360 LEU A C 1
ATOM 2251 O O . LEU A 1 275 ? 22.564 18.344 0.085 1.00 21.61 360 LEU A O 1
ATOM 2256 N N . GLU A 1 276 ? 24.195 19.868 0.468 1.00 23.85 361 GLU A N 1
ATOM 2257 C CA . GLU A 1 276 ? 23.845 19.979 1.852 1.00 23.71 361 GLU A CA 1
ATOM 2258 C C . GLU A 1 276 ? 22.433 20.580 2.042 1.00 24.23 361 GLU A C 1
ATOM 2259 O O . GLU A 1 276 ? 21.730 20.190 2.972 1.00 23.73 361 GLU A O 1
ATOM 2265 N N . GLU A 1 277 ? 22.017 21.500 1.178 1.00 25.36 362 GLU A N 1
ATOM 2266 C CA . GLU A 1 277 ? 20.628 21.987 1.238 1.00 26.56 362 GLU A CA 1
ATOM 2267 C C . GLU A 1 277 ? 19.606 20.852 1.013 1.00 24.84 362 GLU A C 1
ATOM 2268 O O . GLU A 1 277 ? 18.516 20.862 1.586 1.00 23.67 362 GLU A O 1
ATOM 2274 N N . GLU A 1 278 ? 19.978 19.903 0.176 1.00 23.73 363 GLU A N 1
ATOM 2275 C CA . GLU A 1 278 ? 19.127 18.684 -0.051 1.00 21.79 363 GLU A CA 1
ATOM 2276 C C . GLU A 1 278 ? 19.107 17.762 1.168 1.00 20.59 363 GLU A C 1
ATOM 2277 O O . GLU A 1 278 ? 18.040 17.255 1.552 1.00 18.23 363 GLU A O 1
ATOM 2283 N N . ARG A 1 279 ? 20.258 17.560 1.813 1.00 20.06 364 ARG A N 1
ATOM 2284 C CA . ARG A 1 279 ? 20.271 16.815 3.059 1.00 19.73 364 ARG A CA 1
ATOM 2285 C C . ARG A 1 279 ? 19.377 17.478 4.122 1.00 19.62 364 ARG A C 1
ATOM 2286 O O . ARG A 1 279 ? 18.639 16.800 4.839 1.00 18.88 364 ARG A O 1
ATOM 2294 N N . SER A 1 280 ? 19.446 18.808 4.223 1.00 20.54 365 SER A N 1
ATOM 2295 C CA . SER A 1 280 ? 18.657 19.524 5.210 1.00 21.05 365 SER A CA 1
ATOM 2296 C C . SER A 1 280 ? 17.172 19.329 4.887 1.00 19.95 365 SER A C 1
ATOM 2297 O O . SER A 1 280 ? 16.369 19.139 5.803 1.00 20.11 365 SER A O 1
ATOM 2300 N N . LYS A 1 281 ? 16.829 19.318 3.604 1.00 19.49 366 LYS A N 1
ATOM 2301 C CA . LYS A 1 281 ? 15.446 19.139 3.170 1.00 19.60 366 LYS A CA 1
ATOM 2302 C C . LYS A 1 281 ? 14.916 17.732 3.473 1.00 17.94 366 LYS A C 1
ATOM 2303 O O . LYS A 1 281 ? 13.756 17.563 3.867 1.00 18.62 366 LYS A O 1
ATOM 2309 N N . LEU A 1 282 ? 15.770 16.726 3.353 1.00 17.66 367 LEU A N 1
ATOM 2310 C CA . LEU A 1 282 ? 15.360 15.356 3.683 1.00 16.42 367 LEU A CA 1
ATOM 2311 C C . LEU A 1 282 ? 15.059 15.266 5.176 1.00 16.60 367 LEU A C 1
ATOM 2312 O O . LEU A 1 282 ? 14.062 14.689 5.583 1.00 16.48 367 LEU A O 1
ATOM 2317 N N . ILE A 1 283 ? 15.935 15.840 6.002 1.00 17.81 368 ILE A N 1
ATOM 2318 C CA . ILE A 1 283 ? 15.722 15.837 7.435 1.00 18.80 368 ILE A CA 1
ATOM 2319 C C . ILE A 1 283 ? 14.473 16.627 7.806 1.00 19.20 368 ILE A C 1
ATOM 2320 O O . ILE A 1 283 ? 13.739 16.216 8.694 1.00 18.32 368 ILE A O 1
ATOM 2325 N N . GLN A 1 284 ? 14.242 17.768 7.160 1.00 19.44 369 GLN A N 1
ATOM 2326 C CA . GLN A 1 284 ? 12.997 18.519 7.387 1.00 20.86 369 GLN A CA 1
ATOM 2327 C C . GLN A 1 284 ? 11.752 17.644 7.200 1.00 19.90 369 GLN A C 1
ATOM 2328 O O . GLN A 1 284 ? 10.831 17.668 8.037 1.00 20.07 369 GLN A O 1
ATOM 2334 N N . PHE A 1 285 ? 11.735 16.875 6.117 1.00 18.19 370 PHE A N 1
ATOM 2335 C CA . PHE A 1 285 ? 10.650 15.963 5.851 1.00 18.01 370 PHE A CA 1
ATOM 2336 C C . PHE A 1 285 ? 10.556 14.917 6.971 1.00 16.98 370 PHE A C 1
ATOM 2337 O O . PHE A 1 285 ? 9.481 14.678 7.528 1.00 16.84 370 PHE A O 1
ATOM 2345 N N . LEU A 1 286 ? 11.667 14.272 7.305 1.00 16.20 371 LEU A N 1
ATOM 2346 C CA . LEU A 1 286 ? 11.607 13.256 8.360 1.00 15.90 371 LEU A CA 1
ATOM 2347 C C . LEU A 1 286 ? 11.044 13.786 9.671 1.00 16.83 371 LEU A C 1
ATOM 2348 O O . LEU A 1 286 ? 10.287 13.094 10.343 1.00 17.13 371 LEU A O 1
ATOM 2353 N N . GLU A 1 287 ? 11.402 15.019 10.024 1.00 18.98 372 GLU A N 1
ATOM 2354 C CA . GLU A 1 287 ? 10.935 15.629 11.268 1.00 21.65 372 GLU A CA 1
ATOM 2355 C C . GLU A 1 287 ? 9.422 15.826 11.330 1.00 22.45 372 GLU A C 1
ATOM 2356 O O . GLU A 1 287 ? 8.849 15.860 12.431 1.00 23.46 372 GLU A O 1
ATOM 2362 N N . THR A 1 288 ? 8.780 15.942 10.173 1.00 21.92 373 THR A N 1
ATOM 2363 C CA . THR A 1 288 ? 7.321 16.097 10.094 1.00 22.96 373 THR A CA 1
ATOM 2364 C C . THR A 1 288 ? 6.580 14.794 10.265 1.00 23.03 373 THR A C 1
ATOM 2365 O O . THR A 1 288 ? 5.358 14.804 10.474 1.00 23.83 373 THR A O 1
ATOM 2369 N N . CYS A 1 289 ? 7.291 13.670 10.189 1.00 21.89 374 CYS A N 1
ATOM 2370 C CA . CYS A 1 289 ? 6.631 12.366 10.181 1.00 22.04 374 CYS A CA 1
ATOM 2371 C C . CYS A 1 289 ? 6.154 11.964 11.567 1.00 24.28 374 CYS A C 1
ATOM 2372 O O . CYS A 1 289 ? 6.855 12.127 12.558 1.00 25.21 374 CYS A O 1
ATOM 2375 N N . SER A 1 290 ? 4.959 11.389 11.630 1.00 28.11 375 SER A N 1
ATOM 2376 C CA . SER A 1 290 ? 4.416 10.951 12.908 1.00 30.42 375 SER A CA 1
ATOM 2377 C C . SER A 1 290 ? 5.141 9.725 13.442 1.00 29.47 375 SER A C 1
ATOM 2378 O O . SER A 1 290 ? 5.606 8.859 12.689 1.00 28.66 375 SER A O 1
ATOM 2381 N N . GLU A 1 291 ? 5.227 9.670 14.764 1.00 30.74 376 GLU A N 1
ATOM 2382 C CA . GLU A 1 291 ? 5.806 8.521 15.435 1.00 30.42 376 GLU A CA 1
ATOM 2383 C C . GLU A 1 291 ? 4.836 7.336 15.384 1.00 30.30 376 GLU A C 1
ATOM 2384 O O . GLU A 1 291 ? 3.610 7.523 15.350 1.00 31.06 376 GLU A O 1
ATOM 2390 N N . ALA A 1 292 ? 5.393 6.123 15.405 1.00 28.14 377 ALA A N 1
ATOM 2391 C CA . ALA A 1 292 ? 4.604 4.895 15.454 1.00 30.07 377 ALA A CA 1
ATOM 2392 C C . ALA A 1 292 ? 3.506 5.012 16.499 1.00 33.68 377 ALA A C 1
ATOM 2393 O O . ALA A 1 292 ? 3.765 5.479 17.615 1.00 33.59 377 ALA A O 1
ATOM 2395 N N . GLU A 1 293 ? 2.301 4.583 16.104 1.00 38.02 378 GLU A N 1
ATOM 2396 C CA . GLU A 1 293 ? 1.051 4.700 16.875 1.00 44.42 378 GLU A CA 1
ATOM 2397 C C . GLU A 1 293 ? 0.428 6.089 16.736 1.00 49.09 378 GLU A C 1
ATOM 2398 O O . GLU A 1 293 ? -0.641 6.241 16.135 1.00 53.44 378 GLU A O 1
#